Protein 8IBJ (pdb70)

Radius of gyration: 16.32 Å; Cα contacts (8 Å, |Δi|>4): 662; chains: 1; bounding box: 41×32×45 Å

Structure (mmCIF, N/CA/C/O backbone):
data_8IBJ
#
_entry.id   8IBJ
#
_cell.length_a   43.789
_cell.length_b   62.405
_cell.length_c   157.247
_cell.angle_alpha   90.00
_cell.angle_beta   90.00
_cell.angle_gamma   90.00
#
_symmetry.space_group_name_H-M   'I 2 2 2'
#
loop_
_entity.id
_entity.type
_entity.pdbx_description
1 polymer 'PET hydrolase'
2 water water
#
loop_
_atom_site.group_PDB
_atom_site.id
_atom_site.type_symbol
_atom_site.label_atom_id
_atom_site.label_alt_id
_atom_site.label_comp_id
_atom_site.label_asym_id
_atom_site.label_entity_id
_atom_site.label_seq_id
_atom_site.pdbx_PDB_ins_code
_atom_site.Cartn_x
_atom_site.Cartn_y
_atom_site.Cartn_z
_atom_site.occupancy
_atom_site.B_iso_or_equiv
_atom_site.auth_seq_id
_atom_site.auth_comp_id
_atom_site.auth_asym_id
_atom_site.auth_atom_id
_atom_site.pdbx_PDB_model_num
ATOM 1 N N . PHE A 1 2 ? -31.644 -3.409 -29.350 1.00 42.27 24 PHE A N 1
ATOM 2 C CA . PHE A 1 2 ? -30.627 -4.033 -30.250 1.00 42.86 24 PHE A CA 1
ATOM 3 C C . PHE A 1 2 ? -29.222 -3.748 -29.709 1.00 39.16 24 PHE A C 1
ATOM 4 O O . PHE A 1 2 ? -28.665 -2.653 -29.982 1.00 39.04 24 PHE A O 1
ATOM 12 N N . ASN A 1 3 ? -28.670 -4.71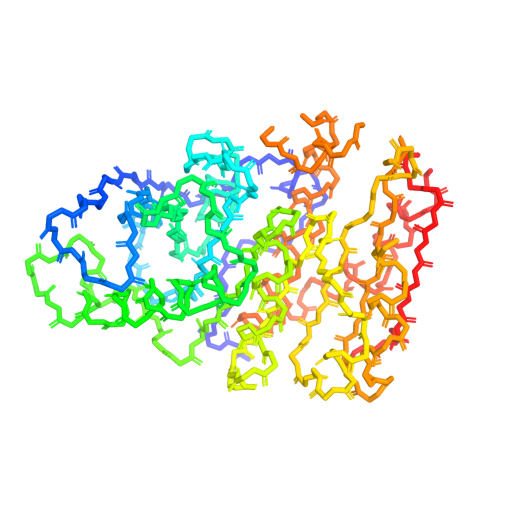8 -28.971 1.00 32.34 25 ASN A N 1
ATOM 13 C CA . ASN A 1 3 ? -27.226 -4.811 -28.638 1.00 25.82 25 ASN A CA 1
ATOM 14 C C . ASN A 1 3 ? -26.478 -5.221 -29.903 1.00 22.71 25 ASN A C 1
ATOM 15 O O . ASN A 1 3 ? -26.547 -6.386 -30.313 1.00 21.09 25 ASN A O 1
ATOM 20 N N . PRO A 1 4 ? -25.699 -4.312 -30.537 1.00 22.44 26 PRO A N 1
ATOM 21 C CA . PRO A 1 4 ? -24.970 -4.660 -31.760 1.00 22.71 26 PRO A CA 1
ATOM 22 C C . PRO A 1 4 ? -23.878 -5.725 -31.557 1.00 20.17 26 PRO A C 1
ATOM 23 O O . PRO A 1 4 ? -23.426 -6.280 -32.530 1.00 18.44 26 PRO A O 1
ATOM 27 N N . TYR A 1 5 ? -23.525 -6.049 -30.317 1.00 18.47 27 TYR A N 1
ATOM 28 C CA . TYR A 1 5 ? -22.382 -6.949 -30.019 1.00 18.83 27 TYR A CA 1
ATOM 29 C C . TYR A 1 5 ? -22.888 -8.333 -29.641 1.00 17.44 27 TYR A C 1
ATOM 30 O O . TYR A 1 5 ? -22.074 -9.241 -29.436 1.00 18.33 27 TYR A O 1
ATOM 39 N N . GLN A 1 6 ? -24.204 -8.481 -29.569 1.00 17.63 28 GLN A N 1
ATOM 40 C CA . GLN A 1 6 ? -24.824 -9.733 -29.099 1.00 17.29 28 GLN A CA 1
ATOM 41 C C . GLN A 1 6 ? -24.607 -10.833 -30.142 1.00 17.08 28 GLN A C 1
ATOM 42 O O . GLN A 1 6 ? -24.777 -10.567 -31.362 1.00 17.07 28 GLN A O 1
ATOM 48 N N . LYS A 1 7 ? -24.217 -12.014 -29.669 1.00 16.91 29 LYS A N 1
ATOM 49 C CA . LYS A 1 7 ? -23.930 -13.184 -30.534 1.00 17.13 29 LYS A CA 1
ATOM 50 C C . LYS A 1 7 ? -24.376 -14.480 -29.878 1.00 15.56 29 LYS A C 1
ATOM 51 O O . LYS A 1 7 ? -24.299 -14.617 -28.664 1.00 15.66 29 LYS A O 1
ATOM 57 N N . GLY A 1 8 ? -24.874 -15.392 -30.697 1.00 15.04 30 GLY A N 1
ATOM 58 C CA . GLY A 1 8 ? -25.198 -16.736 -30.232 1.00 15.09 30 GLY A CA 1
ATOM 59 C C . GLY A 1 8 ? -26.634 -16.771 -29.759 1.00 15.75 30 GLY A C 1
ATOM 60 O O . GLY A 1 8 ? -27.268 -15.726 -29.570 1.00 16.13 30 GLY A O 1
ATOM 61 N N . PRO A 1 9 ? -27.136 -17.991 -29.500 1.00 16.40 31 PRO A N 1
ATOM 62 C CA . PRO A 1 9 ? -28.533 -18.189 -29.162 1.00 16.12 31 PRO A CA 1
ATOM 63 C C . PRO A 1 9 ? -28.739 -17.744 -27.710 1.00 17.31 31 PRO A C 1
ATOM 64 O O . PRO A 1 9 ? -27.770 -17.659 -26.964 1.00 15.83 31 PRO A O 1
ATOM 68 N N . ASP A 1 10 ? -29.984 -17.453 -27.341 1.00 16.04 32 ASP A N 1
ATOM 69 C CA . ASP A 1 10 ? -30.341 -17.155 -25.936 1.00 17.25 32 ASP A CA 1
ATOM 70 C C . ASP A 1 10 ? -29.801 -18.264 -25.038 1.00 17.79 32 ASP A C 1
ATOM 71 O O . ASP A 1 10 ? -29.984 -19.445 -25.325 1.00 18.19 32 ASP A O 1
ATOM 76 N N . PRO A 1 11 ? -29.141 -17.917 -23.912 1.00 19.25 33 PRO A N 1
ATOM 77 C CA . PRO A 1 11 ? -28.365 -18.892 -23.144 1.00 20.21 33 PRO A CA 1
ATOM 78 C C . PRO A 1 11 ? -29.158 -19.896 -22.304 1.00 20.71 33 PRO A C 1
ATOM 79 O O . PRO A 1 11 ? -30.193 -19.532 -21.741 1.00 20.64 33 PRO A O 1
ATOM 83 N N . THR A 1 12 ? -28.590 -21.092 -22.165 1.00 20.10 34 THR A N 1
ATOM 84 C CA . THR A 1 12 ? -29.050 -22.152 -21.239 1.00 21.13 34 THR A CA 1
ATOM 85 C C . THR A 1 12 ? -27.864 -22.693 -20.440 1.00 21.80 34 THR A C 1
ATOM 86 O O . THR A 1 12 ? -26.730 -22.675 -20.958 1.00 25.26 34 THR A O 1
ATOM 90 N N . ALA A 1 13 ? -28.107 -23.223 -19.243 1.00 21.72 35 ALA A N 1
ATOM 91 C CA . ALA A 1 13 ? -27.036 -23.780 -18.396 1.00 21.70 35 ALA A CA 1
ATOM 92 C C . ALA A 1 13 ? -26.253 -24.832 -19.204 1.00 25.25 35 ALA A C 1
ATOM 93 O O . ALA A 1 13 ? -25.014 -24.700 -19.354 1.00 24.00 35 ALA A O 1
ATOM 95 N N . SER A 1 14 ? -26.958 -25.799 -19.791 1.00 26.61 36 SER A N 1
ATOM 96 C CA . SER A 1 14 ? -26.348 -26.946 -20.518 1.00 28.13 36 SER A CA 1
ATOM 97 C C . SER A 1 14 ? -25.453 -26.447 -21.655 1.00 23.77 36 SER A C 1
ATOM 98 O O . SER A 1 14 ? -24.370 -26.989 -21.794 1.00 26.36 36 SER A O 1
ATOM 101 N N . ALA A 1 15 ? -25.869 -25.439 -22.420 1.00 23.41 37 ALA A N 1
ATOM 102 C CA . ALA A 1 15 ? -25.113 -24.941 -23.593 1.00 22.03 37 ALA A CA 1
ATOM 103 C C . ALA A 1 15 ? -23.811 -24.286 -23.137 1.00 22.16 37 ALA A C 1
ATOM 104 O O . ALA A 1 15 ? -22.876 -24.177 -23.962 1.00 20.16 37 ALA A O 1
ATOM 106 N N . LEU A 1 16 ? -23.779 -23.838 -21.879 1.00 22.55 38 LEU A N 1
ATOM 107 C CA . LEU A 1 16 ? -22.639 -23.108 -21.283 1.00 23.51 38 LEU A CA 1
ATOM 108 C C . LEU A 1 16 ? -21.681 -24.088 -20.615 1.00 24.05 38 LEU A C 1
ATOM 109 O O . LEU A 1 16 ? -20.558 -23.663 -20.314 1.00 23.20 38 LEU A O 1
ATOM 114 N N . GLU A 1 17 ? -22.111 -25.344 -20.440 1.00 24.87 39 GLU A N 1
ATOM 115 C CA . GLU A 1 17 ? -21.338 -26.429 -19.783 1.00 28.28 39 GLU A CA 1
ATOM 116 C C . GLU A 1 17 ? -20.602 -27.280 -20.828 1.00 28.79 39 GLU A C 1
ATOM 117 O O . GLU A 1 17 ? -20.076 -28.322 -20.447 1.00 29.54 39 GLU A O 1
ATOM 123 N N . ARG A 1 18 ? -20.583 -26.860 -22.095 1.00 28.72 40 ARG A N 1
ATOM 124 C CA . ARG A 1 18 ? -19.911 -27.593 -23.197 1.00 27.62 40 ARG A CA 1
ATOM 125 C C . ARG A 1 18 ? -19.319 -26.576 -24.172 1.00 28.49 40 ARG A C 1
ATOM 126 O O . ARG A 1 18 ? -19.592 -25.352 -24.003 1.00 27.48 40 ARG A O 1
ATOM 134 N N . ASN A 1 19 ? -18.559 -27.051 -25.164 1.00 24.91 41 ASN A N 1
ATOM 135 C CA . ASN A 1 19 ? -18.125 -26.207 -26.303 1.00 25.56 41 ASN A CA 1
ATOM 136 C C . ASN A 1 19 ? -19.369 -25.593 -26.963 1.00 24.73 41 ASN A C 1
ATOM 137 O O . ASN A 1 19 ? -20.413 -26.279 -27.051 1.00 22.54 41 ASN A O 1
ATOM 142 N N . GLY A 1 20 ? -19.264 -24.331 -27.395 1.00 22.42 4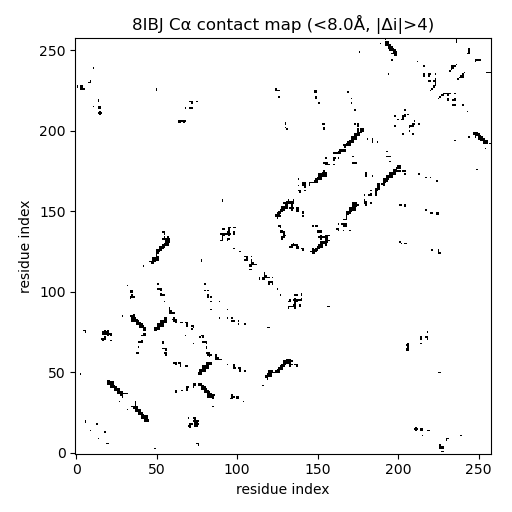2 GLY A N 1
ATOM 143 C CA . GLY A 1 20 ? -20.416 -23.512 -27.818 1.00 21.12 42 GLY A CA 1
ATOM 144 C C . GLY A 1 20 ? -20.738 -23.715 -29.287 1.00 21.12 42 GLY A C 1
ATOM 145 O O . GLY A 1 20 ? -20.100 -24.538 -29.940 1.00 21.10 42 GLY A O 1
ATOM 146 N N . PRO A 1 21 ? -21.742 -22.995 -29.843 1.00 21.10 43 PRO A N 1
ATOM 147 C CA . PRO A 1 21 ? -22.187 -23.251 -31.213 1.00 20.32 43 PRO A CA 1
ATOM 148 C C . PRO A 1 21 ? -21.348 -22.651 -32.348 1.00 19.58 43 PRO A C 1
ATOM 149 O O . PRO A 1 21 ? -21.674 -22.921 -33.483 1.00 17.59 43 PRO A O 1
ATOM 153 N N . PHE A 1 22 ? -20.306 -21.866 -32.047 1.00 18.86 44 PHE A N 1
ATOM 154 C CA . PHE A 1 22 ? -19.384 -21.312 -33.070 1.00 18.41 44 PHE A CA 1
ATOM 155 C C . PHE A 1 22 ? -18.300 -22.341 -33.386 1.00 17.90 44 PHE A C 1
ATOM 156 O O . PHE A 1 22 ? -17.501 -22.761 -32.505 1.00 19.06 44 PHE A O 1
ATOM 164 N N . ALA A 1 23 ? -18.268 -22.772 -34.630 1.00 17.01 45 ALA A N 1
ATOM 165 C CA . ALA A 1 23 ? -17.129 -23.561 -35.139 1.00 17.39 45 ALA A CA 1
ATOM 166 C C . ALA A 1 23 ? -15.917 -22.636 -35.061 1.00 16.88 45 ALA A C 1
ATOM 167 O O . ALA A 1 23 ? -16.061 -21.421 -35.346 1.00 15.39 45 ALA A O 1
ATOM 169 N N . ILE A 1 24 ? -14.808 -23.177 -34.583 1.00 17.67 46 ILE A N 1
ATOM 170 C CA . ILE A 1 24 ? -13.557 -22.412 -34.360 1.00 18.17 46 ILE A CA 1
ATOM 171 C C . ILE A 1 24 ? -12.444 -23.125 -35.115 1.00 20.52 46 ILE A C 1
ATOM 172 O O . ILE A 1 24 ? -12.522 -24.364 -35.329 1.00 17.04 46 ILE A O 1
ATOM 177 N N . ARG A 1 25 ? -11.430 -22.361 -35.462 1.00 20.43 47 ARG A N 1
ATOM 178 C CA . ARG A 1 25 ? -10.132 -22.908 -35.871 1.00 22.30 47 ARG A CA 1
ATOM 179 C C . ARG A 1 25 ? -9.149 -22.423 -34.819 1.00 22.70 47 ARG A C 1
ATOM 180 O O . ARG A 1 25 ? -9.466 -21.413 -34.152 1.00 19.31 47 ARG A O 1
ATOM 188 N N . SER A 1 26 ? -8.041 -23.137 -34.647 1.00 22.45 48 SER A N 1
ATOM 189 C CA . SER A 1 26 ? -6.881 -22.631 -33.877 1.00 23.90 48 SER A CA 1
ATOM 190 C C . SER A 1 26 ? -5.634 -22.610 -34.770 1.00 24.86 48 SER A C 1
ATOM 191 O O . SER A 1 26 ? -5.508 -23.472 -35.689 1.00 20.42 48 SER A O 1
ATOM 194 N N . THR A 1 27 ? -4.792 -21.598 -34.573 1.00 23.88 49 THR A N 1
ATOM 195 C CA . THR A 1 27 ? -3.427 -21.546 -35.146 1.00 24.07 49 THR A CA 1
ATOM 196 C C . THR A 1 27 ? -2.426 -21.235 -34.049 1.00 24.03 49 THR A C 1
ATOM 197 O O . THR A 1 27 ? -2.811 -20.620 -33.030 1.00 23.03 49 THR A O 1
ATOM 201 N N . SER A 1 28 ? -1.171 -21.581 -34.336 1.00 22.46 50 SER A N 1
ATOM 202 C CA A SER A 1 28 ? -0.001 -21.277 -33.483 0.50 22.49 50 SER A CA 1
ATOM 203 C CA B SER A 1 28 ? -0.029 -21.257 -33.453 0.50 22.52 50 SER A CA 1
ATOM 204 C C . SER A 1 28 ? 0.453 -19.852 -33.801 1.00 21.79 50 SER A C 1
ATOM 205 O O . SER A 1 28 ? 0.496 -19.507 -34.971 1.00 21.81 50 SER A O 1
ATOM 210 N N . VAL A 1 29 ? 0.720 -19.045 -32.792 1.00 19.92 51 VAL A N 1
ATOM 211 C CA . VAL A 1 29 ? 1.430 -17.764 -33.022 1.00 18.40 51 VAL A CA 1
ATOM 212 C C . VAL A 1 29 ? 2.858 -18.052 -32.585 1.00 18.43 51 VAL A C 1
ATOM 213 O O . VAL A 1 29 ? 3.036 -18.387 -31.402 1.00 16.32 51 VAL A O 1
ATOM 217 N N . SER A 1 30 ? 3.821 -17.936 -33.499 1.00 19.45 52 SER A N 1
ATOM 218 C CA . SER A 1 30 ? 5.231 -18.309 -33.227 1.00 20.27 52 SER A CA 1
ATOM 219 C C . SER A 1 30 ? 5.894 -17.219 -32.384 1.00 17.59 52 SER A C 1
ATOM 220 O O . SER A 1 30 ? 5.628 -16.022 -32.609 1.00 14.41 52 SER A O 1
ATOM 223 N N . ARG A 1 31 ? 6.798 -17.637 -31.507 1.00 19.15 53 ARG A N 1
ATOM 224 C CA . ARG A 1 31 ? 7.725 -16.735 -30.774 1.00 19.63 53 ARG A CA 1
ATOM 225 C C . ARG A 1 31 ? 8.385 -15.781 -31.748 1.00 20.41 53 ARG A C 1
ATOM 226 O O . ARG A 1 31 ? 8.430 -14.596 -31.435 1.00 20.38 53 ARG A O 1
ATOM 234 N N . THR A 1 32 ? 8.851 -16.260 -32.915 1.00 21.55 54 THR A N 1
ATOM 235 C CA . THR A 1 32 ? 9.618 -15.399 -33.851 1.00 20.54 54 THR A CA 1
ATOM 236 C C . THR A 1 32 ? 8.729 -14.293 -34.435 1.00 20.03 54 THR A C 1
ATOM 237 O O . THR A 1 32 ? 9.273 -13.265 -34.863 1.00 21.40 54 THR A O 1
ATOM 241 N N . SER A 1 33 ? 7.408 -14.429 -34.440 1.00 19.57 55 SER A N 1
ATOM 242 C CA . SER A 1 33 ? 6.549 -13.388 -35.048 1.00 19.74 55 SER A CA 1
ATOM 243 C C . SER A 1 33 ? 6.277 -12.233 -34.072 1.00 20.31 55 SER A C 1
ATOM 244 O O . SER A 1 33 ? 5.917 -11.162 -34.583 1.00 18.38 55 SER A O 1
ATOM 247 N N . VAL A 1 34 ? 6.479 -12.383 -32.748 1.00 19.05 56 VAL A N 1
ATOM 248 C CA . VAL A 1 34 ? 6.018 -11.355 -31.760 1.00 19.51 56 VAL A CA 1
ATOM 249 C C . VAL A 1 34 ? 7.137 -11.028 -30.756 1.00 19.82 56 VAL A C 1
ATOM 250 O O . VAL A 1 34 ? 7.872 -11.966 -30.357 1.00 20.04 56 VAL A O 1
ATOM 254 N N . SER A 1 35 ? 7.281 -9.742 -30.384 1.00 20.62 57 SER A N 1
ATOM 255 C CA . SER A 1 35 ? 8.336 -9.261 -29.448 1.00 20.73 57 SER A CA 1
ATOM 256 C C . SER A 1 35 ? 7.785 -9.087 -28.012 1.00 19.74 57 SER A C 1
ATOM 257 O O . SER A 1 35 ? 8.592 -9.155 -27.087 1.00 18.97 57 SER A O 1
ATOM 260 N N . GLY A 1 36 ? 6.469 -8.915 -27.820 1.00 18.65 58 GLY A N 1
ATOM 261 C CA . GLY A 1 36 ? 5.876 -8.500 -26.525 1.00 16.76 58 GLY A CA 1
ATOM 262 C C . GLY A 1 36 ? 5.374 -9.680 -25.720 1.00 16.26 58 GLY A C 1
ATOM 263 O O . GLY A 1 36 ? 4.896 -9.457 -24.586 1.00 15.15 58 GLY A O 1
ATOM 264 N N . PHE A 1 37 ? 5.475 -10.894 -26.273 1.00 15.65 59 PHE A N 1
ATOM 265 C CA . PHE A 1 37 ? 5.066 -12.156 -25.606 1.00 15.30 59 PHE A CA 1
ATOM 266 C C . PHE A 1 37 ? 5.719 -13.351 -26.307 1.00 15.96 59 PHE A C 1
ATOM 267 O O . PHE A 1 37 ? 6.467 -13.141 -27.281 1.00 15.94 59 PHE A O 1
ATOM 275 N N . GLY A 1 38 ? 5.492 -14.552 -25.771 1.00 16.13 60 GLY A N 1
ATOM 276 C CA . GLY A 1 38 ? 6.107 -15.818 -26.214 1.00 16.69 60 GLY A CA 1
ATOM 277 C C . GLY A 1 38 ? 5.247 -16.570 -27.230 1.00 16.54 60 GLY A C 1
ATOM 278 O O . GLY A 1 38 ? 5.363 -17.802 -27.287 1.00 15.45 60 GLY A O 1
ATOM 279 N N . GLY A 1 39 ? 4.469 -15.851 -28.045 1.00 16.15 61 GLY A N 1
ATOM 280 C CA . GLY A 1 39 ? 3.511 -16.436 -28.999 1.00 16.59 61 GLY A CA 1
ATOM 281 C C . GLY A 1 39 ? 2.375 -17.138 -28.280 1.00 17.11 61 GLY A C 1
ATOM 282 O O . GLY A 1 39 ? 2.046 -16.755 -27.127 1.00 17.86 61 GLY A O 1
ATOM 283 N N . GLY A 1 40 ? 1.799 -18.171 -28.893 1.00 17.32 62 GLY A N 1
ATOM 284 C CA . GLY A 1 40 ? 0.770 -18.975 -28.222 1.00 16.70 62 GLY A CA 1
ATOM 285 C C . GLY A 1 40 ? -0.199 -19.591 -29.198 1.00 17.10 62 GLY A C 1
ATOM 286 O O . GLY A 1 40 ? 0.194 -19.793 -30.346 1.00 16.09 62 GLY A O 1
ATOM 287 N N . ARG A 1 41 ? -1.415 -19.883 -28.733 1.00 17.80 63 ARG A N 1
ATOM 288 C CA . ARG A 1 41 ? -2.481 -20.530 -29.532 1.00 19.41 63 ARG A CA 1
ATOM 289 C C . ARG A 1 41 ? -3.621 -19.523 -29.683 1.00 17.98 63 ARG A C 1
ATOM 290 O O . ARG A 1 41 ? -4.144 -19.019 -28.652 1.00 16.38 63 ARG A O 1
ATOM 298 N N . LEU A 1 42 ? -3.975 -19.245 -30.933 1.00 16.09 64 LEU A N 1
ATOM 299 C CA . LEU A 1 42 ? -5.092 -18.362 -31.333 1.00 17.29 64 LEU A CA 1
ATOM 300 C C . LEU A 1 42 ? -6.281 -19.254 -31.725 1.00 17.04 64 LEU A C 1
ATOM 301 O O . LEU A 1 42 ? -6.088 -20.144 -32.542 1.00 17.31 64 LEU A O 1
ATOM 306 N N . TYR A 1 43 ? -7.414 -19.067 -31.063 1.00 16.20 65 TYR A N 1
ATOM 307 C CA . TYR A 1 43 ? -8.699 -19.735 -31.330 1.00 16.32 65 TYR A CA 1
ATOM 308 C C . TYR A 1 43 ? -9.650 -18.655 -31.831 1.00 16.93 65 TYR A C 1
ATOM 309 O O . TYR A 1 43 ? -9.604 -17.534 -31.281 1.00 15.62 65 TYR A O 1
ATOM 318 N N . TYR A 1 44 ? -10.420 -18.923 -32.889 1.00 15.81 66 TYR A N 1
ATOM 319 C CA . TYR A 1 44 ? -11.333 -17.901 -33.446 1.00 16.28 66 TYR A CA 1
ATOM 320 C C . TYR A 1 44 ? -12.542 -18.539 -34.105 1.00 15.91 66 TYR A C 1
ATOM 321 O O . TYR A 1 44 ? -12.466 -19.638 -34.638 1.00 15.19 66 TYR A O 1
ATOM 330 N N . PRO A 1 45 ? -13.702 -17.867 -34.079 1.00 17.18 67 PRO A N 1
ATOM 331 C CA . PRO A 1 45 ? -14.914 -18.449 -34.658 1.00 16.59 67 PRO A CA 1
ATOM 332 C C . PRO A 1 45 ? -14.715 -18.300 -36.172 1.00 17.28 67 PRO A C 1
ATOM 333 O O . PRO A 1 45 ? -14.229 -17.276 -36.604 1.00 15.61 67 PRO A O 1
ATOM 337 N N . THR A 1 46 ? -14.997 -19.345 -36.945 1.00 16.55 68 THR A N 1
ATOM 338 C CA . THR A 1 46 ? -14.864 -19.287 -38.424 1.00 17.13 68 THR A CA 1
ATOM 339 C C . THR A 1 46 ? -15.992 -18.431 -38.998 1.00 16.96 68 THR A C 1
ATOM 340 O O . THR A 1 46 ? -15.789 -17.901 -40.089 1.00 18.77 68 THR A O 1
ATOM 344 N N . ALA A 1 47 ? -17.122 -18.296 -38.284 1.00 17.00 69 ALA A N 1
ATOM 345 C CA . ALA A 1 47 ? -18.347 -17.605 -38.767 1.00 18.56 69 ALA A CA 1
ATO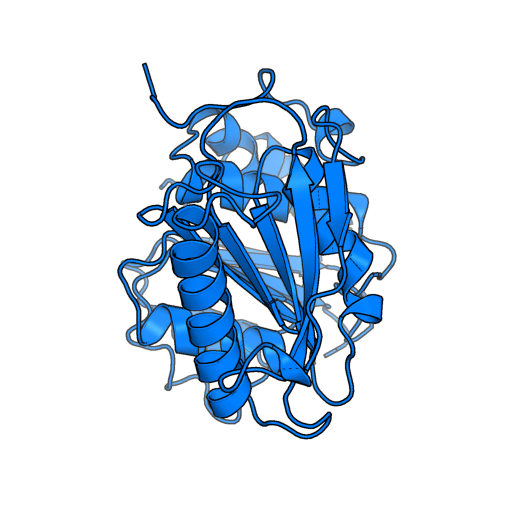M 346 C C . ALA A 1 47 ? -18.009 -16.132 -38.978 1.00 18.57 69 ALA A C 1
ATOM 347 O O . ALA A 1 47 ? -17.254 -15.589 -38.131 1.00 17.58 69 ALA A O 1
ATOM 349 N N . SER A 1 48 ? -18.531 -15.513 -40.049 1.00 17.18 70 SER A N 1
ATOM 350 C CA . SER A 1 48 ? -18.364 -14.056 -40.289 1.00 17.79 70 SER A CA 1
ATOM 351 C C . SER A 1 48 ? -18.875 -13.275 -39.076 1.00 18.10 70 SER A C 1
ATOM 352 O O . SER A 1 48 ? -19.747 -13.790 -38.360 1.00 17.59 70 SER A O 1
ATOM 355 N N . GLY A 1 49 ? -18.319 -12.081 -38.875 1.00 18.80 71 GLY A N 1
ATOM 356 C CA . GLY A 1 49 ? -18.652 -11.166 -37.767 1.00 18.57 71 GLY A CA 1
ATOM 357 C C . GLY A 1 49 ? -17.402 -10.519 -37.197 1.00 18.15 71 GLY A C 1
ATOM 358 O O . GLY A 1 49 ? -16.273 -10.883 -37.620 1.00 17.30 71 GLY A O 1
ATOM 359 N N . THR A 1 50 ? -17.590 -9.556 -36.297 1.00 18.54 72 THR A N 1
ATOM 360 C CA . THR A 1 50 ? -16.505 -8.956 -35.484 1.00 19.37 72 THR A CA 1
ATOM 361 C C . THR A 1 50 ? -16.789 -9.373 -34.048 1.00 18.49 72 THR A C 1
ATOM 362 O O . THR A 1 50 ? -17.975 -9.289 -33.650 1.00 18.10 72 THR A O 1
ATOM 366 N N . TYR A 1 51 ? -15.779 -9.923 -33.366 1.00 16.65 73 TYR A N 1
ATOM 367 C CA . TYR A 1 51 ? -15.908 -10.513 -32.010 1.00 16.24 73 TYR A CA 1
ATOM 368 C C . TYR A 1 51 ? -15.024 -9.745 -31.024 1.00 15.09 73 TYR A C 1
ATOM 369 O O . TYR A 1 51 ? -14.108 -9.025 -31.444 1.00 13.02 73 TYR A O 1
ATOM 378 N N . GLY A 1 52 ? -15.339 -9.877 -29.735 1.00 16.18 74 GLY A N 1
ATOM 379 C CA . GLY A 1 52 ? -14.458 -9.450 -28.635 1.00 14.60 74 GLY A CA 1
ATOM 380 C C . GLY A 1 52 ? -13.171 -10.264 -28.621 1.00 14.09 74 GLY A C 1
ATOM 381 O O . GLY A 1 52 ? -13.220 -11.489 -28.935 1.00 13.24 74 GLY A O 1
ATOM 382 N N . ALA A 1 53 ? -12.078 -9.645 -28.181 1.00 13.84 75 ALA A N 1
ATOM 383 C CA . ALA A 1 53 ? -10.737 -10.264 -28.062 1.00 14.03 75 ALA A CA 1
ATOM 384 C C . ALA A 1 53 ? -10.429 -10.511 -26.593 1.00 14.43 75 ALA A C 1
ATOM 385 O O . ALA A 1 53 ? -10.684 -9.618 -25.752 1.00 15.07 75 ALA A O 1
ATOM 387 N N . ILE A 1 54 ? -9.951 -11.715 -26.293 1.00 13.84 76 ILE A N 1
ATOM 388 C CA . ILE A 1 54 ? -9.592 -12.202 -24.941 1.00 14.29 76 ILE A CA 1
ATOM 389 C C . ILE A 1 54 ? -8.167 -12.733 -25.044 1.00 14.45 76 ILE A C 1
ATOM 390 O O . ILE A 1 54 ? -7.902 -13.485 -25.967 1.00 13.90 76 ILE A O 1
ATOM 395 N N . ALA A 1 55 ? -7.273 -12.284 -24.172 1.00 13.71 77 ALA A N 1
ATOM 396 C CA . ALA A 1 55 ? -5.927 -12.864 -23.985 1.00 12.76 77 ALA A CA 1
ATOM 397 C C . ALA A 1 55 ? -5.926 -13.544 -22.620 1.00 12.81 77 ALA A C 1
ATOM 398 O O . ALA A 1 55 ? -6.477 -12.955 -21.617 1.00 11.69 77 ALA A O 1
ATOM 400 N N . VAL A 1 56 ? -5.388 -14.759 -22.609 1.00 12.64 78 VAL A N 1
ATOM 401 C CA . VAL A 1 56 ? -5.381 -15.691 -21.455 1.00 12.72 78 VAL A CA 1
ATOM 402 C C . VAL A 1 56 ? -3.918 -16.044 -21.152 1.00 12.95 78 VAL A C 1
ATOM 403 O O . VAL A 1 56 ? -3.236 -16.476 -22.064 1.00 12.92 78 VAL A O 1
ATOM 407 N N . SER A 1 57 ? -3.471 -15.875 -19.910 1.00 12.90 79 SER A N 1
ATOM 408 C CA . SER A 1 57 ? -2.100 -16.206 -19.468 1.00 13.06 79 SER A CA 1
ATOM 409 C C . SER A 1 57 ? -2.124 -17.472 -18.621 1.00 13.93 79 SER A C 1
ATOM 410 O O . SER A 1 57 ? -2.829 -17.588 -17.609 1.00 14.21 79 SER A O 1
ATOM 413 N N . PRO A 1 58 ? -1.238 -18.421 -18.962 1.00 15.62 80 PRO A N 1
ATOM 414 C CA . PRO A 1 58 ? -0.862 -19.475 -18.028 1.00 16.08 80 PRO A CA 1
ATOM 415 C C . PRO A 1 58 ? -0.186 -18.877 -16.786 1.00 16.60 80 PRO A C 1
ATOM 416 O O . PRO A 1 58 ? 0.261 -17.709 -16.797 1.00 16.71 80 PRO A O 1
ATOM 420 N N . GLY A 1 59 ? -0.075 -19.703 -15.754 1.00 16.34 81 GLY A N 1
ATOM 421 C CA . GLY A 1 59 ? 0.699 -19.370 -14.555 1.00 17.91 81 GLY A CA 1
ATOM 422 C C . GLY A 1 59 ? 2.147 -19.795 -14.706 1.00 18.49 81 GLY A C 1
ATOM 423 O O . GLY A 1 59 ? 2.592 -20.189 -15.824 1.00 19.70 81 GLY A O 1
ATOM 424 N N . PHE A 1 60 ? 2.829 -19.781 -13.578 1.00 20.00 82 PHE A N 1
ATOM 425 C CA . PHE A 1 60 ? 4.279 -20.005 -13.432 1.00 22.01 82 PHE A CA 1
ATOM 426 C C . PHE A 1 60 ? 4.628 -21.408 -13.932 1.00 21.98 82 PHE A C 1
ATOM 427 O O . PHE A 1 60 ? 4.114 -22.381 -13.388 1.00 21.99 82 PHE A O 1
ATOM 435 N N . THR A 1 61 ? 5.463 -21.455 -14.974 1.00 23.91 83 THR A N 1
ATOM 436 C CA . THR A 1 61 ? 5.950 -22.647 -15.721 1.00 23.74 83 THR A CA 1
ATOM 437 C C . THR A 1 61 ? 4.788 -23.263 -16.505 1.00 23.38 83 THR A C 1
ATOM 438 O O . THR A 1 61 ? 4.919 -24.416 -16.899 1.00 25.80 83 THR A O 1
ATOM 442 N N . GLY A 1 62 ? 3.716 -22.497 -16.728 1.00 21.48 84 GLY A N 1
ATOM 443 C CA . GLY A 1 62 ? 2.554 -22.898 -17.541 1.00 22.20 84 GLY A CA 1
ATOM 444 C C . GLY A 1 62 ? 2.804 -22.596 -19.005 1.00 21.50 84 GLY A C 1
ATOM 445 O O . GLY A 1 62 ? 3.541 -21.663 -19.304 1.00 19.31 84 GLY A O 1
ATOM 446 N N . THR A 1 63 ? 2.258 -23.409 -19.901 1.00 23.59 85 THR A N 1
ATOM 447 C CA . THR A 1 63 ? 2.324 -23.199 -21.363 1.00 22.29 85 THR A CA 1
ATOM 448 C C . THR A 1 63 ? 0.896 -23.073 -21.860 1.00 22.76 85 THR A C 1
ATOM 449 O O . THR A 1 63 ? 0.005 -23.528 -21.137 1.00 22.38 85 THR A O 1
ATOM 453 N N . SER A 1 64 ? 0.710 -22.512 -23.052 1.00 23.95 86 SER A N 1
ATOM 454 C CA . SER A 1 64 ? -0.623 -22.253 -23.654 1.00 25.54 86 SER A CA 1
ATOM 455 C C . SER A 1 64 ? -1.422 -23.560 -23.629 1.00 26.47 86 SER A C 1
ATOM 456 O O . SER A 1 64 ? -2.628 -23.509 -23.405 1.00 24.11 86 SER A O 1
ATOM 459 N N . SER A 1 65 ? -0.733 -24.698 -23.761 1.00 28.37 87 SER A N 1
ATOM 460 C CA . SER A 1 65 ? -1.351 -26.043 -23.815 1.00 29.90 87 SER A CA 1
ATOM 461 C C . SER A 1 65 ? -2.080 -26.361 -22.506 1.00 30.28 87 SER A C 1
ATOM 462 O O . SER A 1 65 ? -3.033 -27.131 -22.587 1.00 32.88 87 SER A O 1
ATOM 465 N N . THR A 1 66 ? -1.690 -25.778 -21.360 1.00 31.76 88 THR A N 1
ATOM 466 C CA . THR A 1 66 ? -2.374 -25.986 -20.046 1.00 30.33 88 THR A CA 1
ATOM 467 C C . THR A 1 66 ? -3.697 -25.205 -19.987 1.00 30.51 88 THR A C 1
ATOM 468 O O . THR A 1 66 ? -4.476 -25.480 -19.052 1.00 28.79 88 THR A O 1
ATOM 472 N N . MET A 1 67 ? -3.917 -24.246 -20.899 1.00 27.66 89 MET A N 1
ATOM 473 C CA . MET A 1 67 ? -5.116 -23.360 -20.918 1.00 27.64 89 MET A CA 1
ATOM 474 C C . MET A 1 67 ? -5.972 -23.600 -22.182 1.00 25.04 89 MET A C 1
ATOM 475 O O . MET A 1 67 ? -6.875 -22.784 -22.437 1.00 25.41 89 MET A O 1
ATOM 480 N N . THR A 1 68 ? -5.737 -24.665 -22.959 1.00 24.06 90 THR A N 1
ATOM 481 C CA . THR A 1 68 ? -6.466 -24.897 -24.248 1.00 24.78 90 THR A CA 1
ATOM 482 C C . THR A 1 68 ? -7.986 -24.994 -23.986 1.00 21.55 90 THR A C 1
ATOM 483 O O . THR A 1 68 ? -8.751 -24.496 -24.823 1.00 20.21 90 THR A O 1
ATOM 487 N N . PHE A 1 69 ? -8.402 -25.567 -22.850 1.00 20.56 91 PHE A N 1
ATOM 488 C CA . PHE A 1 69 ? -9.818 -25.603 -22.409 1.00 22.06 91 PHE A CA 1
ATOM 489 C C . PHE A 1 69 ? -10.450 -24.216 -22.587 1.00 20.17 91 PHE A C 1
ATOM 490 O O . PHE A 1 69 ? -11.538 -24.150 -23.172 1.00 21.39 91 PHE A O 1
ATOM 498 N N . TRP A 1 70 ? -9.761 -23.155 -22.141 1.00 19.29 92 TRP A N 1
ATOM 499 C CA . TRP A 1 70 ? -10.287 -21.759 -22.124 1.00 18.86 92 TRP A CA 1
ATOM 500 C C . TRP A 1 70 ? -10.338 -21.182 -23.539 1.00 17.21 92 TRP A C 1
ATOM 501 O O . TRP A 1 70 ? -11.371 -20.544 -23.888 1.00 15.19 92 TRP A O 1
ATOM 512 N N . GLY A 1 71 ? -9.305 -21.469 -24.338 1.00 16.33 93 GLY A N 1
ATOM 513 C CA . GLY A 1 71 ? -9.250 -21.148 -25.773 1.00 16.37 93 GLY A CA 1
ATOM 514 C C . GLY A 1 71 ? -10.493 -21.653 -26.465 1.00 17.00 93 GLY A C 1
ATOM 515 O O . GLY A 1 71 ? -11.194 -20.869 -27.103 1.00 15.64 93 GLY A O 1
ATOM 516 N N . GLU A 1 72 ? -10.799 -22.937 -26.290 1.00 19.09 94 GLU A N 1
ATOM 517 C CA . GLU A 1 72 ? -11.875 -23.603 -27.057 1.00 20.62 94 GLU A CA 1
ATOM 518 C C . GLU A 1 72 ? -13.225 -23.161 -26.492 1.00 18.96 94 GLU A C 1
ATOM 519 O O . GLU A 1 72 ? -14.106 -22.809 -27.272 1.00 18.85 94 GLU A O 1
ATOM 525 N N . ARG A 1 73 ? -13.341 -23.125 -25.168 1.00 18.88 95 ARG A N 1
ATOM 526 C CA . ARG A 1 73 ? -14.621 -22.881 -24.459 1.00 19.32 95 ARG A CA 1
ATOM 527 C C . ARG A 1 73 ? -15.068 -21.448 -24.764 1.00 18.74 95 ARG A C 1
ATOM 528 O O . ARG A 1 73 ? -16.228 -21.265 -25.157 1.00 19.34 95 ARG A O 1
ATOM 536 N N . LEU A 1 74 ? -14.168 -20.467 -24.646 1.00 17.95 96 LEU A N 1
ATOM 537 C CA . LEU A 1 74 ? -14.507 -19.046 -24.909 1.00 15.40 96 LEU A CA 1
ATOM 538 C C . LEU A 1 74 ? -14.688 -18.838 -26.408 1.00 13.72 96 LEU A C 1
ATOM 539 O O . LEU A 1 74 ? -15.716 -18.291 -26.762 1.00 12.53 96 LEU A O 1
ATOM 544 N N . ALA A 1 75 ? -13.742 -19.256 -27.257 1.00 13.68 97 ALA A N 1
ATOM 545 C CA . ALA A 1 75 ? -13.837 -18.958 -28.709 1.00 13.22 97 ALA A CA 1
ATOM 546 C C . ALA A 1 75 ? -15.119 -19.584 -29.287 1.00 13.20 97 ALA A C 1
ATOM 547 O O . ALA A 1 75 ? -15.757 -18.934 -30.128 1.00 13.20 97 ALA A O 1
ATOM 549 N N . SER A 1 76 ? -15.483 -20.788 -28.853 1.00 13.68 98 SER A N 1
ATOM 550 C CA . SER A 1 76 ? -16.635 -21.556 -29.394 1.00 14.48 98 SER A CA 1
ATOM 551 C C . SER A 1 76 ? -17.964 -20.903 -28.962 1.00 15.11 98 SER A C 1
ATOM 552 O O . SER A 1 76 ? -18.979 -21.289 -29.535 1.00 14.44 98 SER A O 1
ATOM 555 N N . HIS A 1 77 ? -17.940 -19.900 -28.055 1.00 15.58 99 HIS A N 1
ATOM 556 C CA . HIS A 1 77 ? -19.123 -19.072 -27.651 1.00 15.13 99 HIS A CA 1
ATOM 557 C C . HIS A 1 77 ? -18.958 -17.654 -28.209 1.00 15.15 99 HIS A C 1
ATOM 558 O O . HIS A 1 77 ? -19.577 -16.707 -27.686 1.00 15.58 99 HIS A O 1
ATOM 565 N N . GLY A 1 78 ? -18.139 -17.494 -29.249 1.00 13.63 100 GLY A N 1
ATOM 566 C CA . GLY A 1 78 ? -18.108 -16.247 -30.032 1.00 13.60 100 GLY A CA 1
ATOM 567 C C . GLY A 1 78 ? -17.118 -15.237 -29.486 1.00 12.59 100 GLY A C 1
ATOM 568 O O . GLY A 1 78 ? -17.474 -14.099 -29.354 1.00 12.78 100 GLY A O 1
ATOM 569 N N . PHE A 1 79 ? -15.857 -15.623 -29.282 1.00 13.26 101 PHE A N 1
ATOM 570 C CA . PHE A 1 79 ? -14.739 -14.694 -28.975 1.00 12.85 101 PHE A CA 1
ATOM 571 C C . PHE A 1 79 ? -13.507 -15.100 -29.777 1.00 13.15 101 PHE A C 1
ATOM 572 O O . PHE A 1 79 ? -13.344 -16.300 -30.053 1.00 13.95 101 PHE A O 1
ATOM 580 N N . VAL A 1 80 ? -12.668 -14.128 -30.130 1.00 13.37 102 VAL A N 1
ATOM 581 C CA . VAL A 1 80 ? -11.270 -14.373 -30.598 1.00 13.51 102 VAL A CA 1
ATOM 582 C C . VAL A 1 80 ? -10.397 -14.471 -29.350 1.00 14.34 102 VAL A C 1
ATOM 583 O O . VAL A 1 80 ? -10.389 -13.501 -28.550 1.00 15.83 102 VAL A O 1
ATOM 587 N N . VAL A 1 81 ? -9.747 -15.616 -29.137 1.00 14.10 103 VAL A N 1
ATOM 588 C CA . VAL A 1 81 ? -9.066 -15.922 -27.855 1.00 14.79 103 VAL A CA 1
ATOM 589 C C . VAL A 1 81 ? -7.624 -16.301 -28.170 1.00 15.73 103 VAL A C 1
ATOM 590 O O . VAL A 1 81 ? -7.406 -17.283 -28.907 1.00 16.90 103 VAL A O 1
ATOM 594 N N . LEU A 1 82 ? -6.674 -15.559 -27.611 1.00 14.82 104 LEU A N 1
ATOM 595 C CA . LEU A 1 82 ? -5.242 -15.903 -27.754 1.00 13.92 104 LEU A CA 1
ATOM 596 C C . LEU A 1 82 ? -4.759 -16.386 -26.393 1.00 15.46 104 LEU A C 1
ATOM 597 O O . LEU A 1 82 ? -4.756 -15.593 -25.402 1.00 14.67 104 LEU A O 1
ATOM 602 N N . VAL A 1 83 ? -4.428 -17.666 -26.322 1.00 15.09 105 VAL A N 1
ATOM 603 C CA . VAL A 1 83 ? -3.817 -18.275 -25.117 1.00 16.39 105 VAL A CA 1
ATOM 604 C C . VAL A 1 83 ? -2.315 -18.064 -25.298 1.00 17.03 105 VAL A C 1
ATOM 605 O O . VAL A 1 83 ? -1.763 -18.625 -26.273 1.00 15.71 105 VAL A O 1
ATOM 609 N N . ILE A 1 84 ? -1.715 -17.181 -24.488 1.00 16.52 106 ILE A N 1
ATOM 610 C CA . ILE A 1 84 ? -0.278 -16.824 -24.677 1.00 16.16 106 ILE A CA 1
ATOM 611 C C . ILE A 1 84 ? 0.597 -17.907 -24.049 1.00 15.23 106 ILE A C 1
ATOM 612 O O . ILE A 1 84 ? 0.132 -18.681 -23.146 1.00 14.41 106 ILE A O 1
ATOM 617 N N . ASP A 1 85 ? 1.795 -18.013 -24.605 1.00 14.89 107 ASP A N 1
ATOM 618 C CA . ASP A 1 85 ? 2.988 -18.572 -23.938 1.00 15.68 107 ASP A CA 1
ATOM 619 C C . ASP A 1 85 ? 3.804 -17.365 -23.506 1.00 14.89 107 ASP A C 1
ATOM 620 O O . ASP A 1 85 ? 3.703 -16.370 -24.186 1.00 14.81 107 ASP A O 1
ATOM 625 N N . THR A 1 86 ? 4.485 -17.468 -22.371 1.00 16.78 108 THR A N 1
ATOM 626 C CA . THR A 1 86 ? 5.290 -16.364 -21.797 1.00 16.67 108 THR A CA 1
ATOM 627 C C . THR A 1 86 ? 6.678 -16.370 -22.444 1.00 16.41 108 THR A C 1
ATOM 628 O O . THR A 1 86 ? 7.112 -17.391 -22.947 1.00 14.40 108 THR A O 1
ATOM 632 N N . ILE A 1 87 ? 7.324 -15.211 -22.460 1.00 18.76 109 ILE A N 1
ATOM 633 C CA . ILE A 1 87 ? 8.682 -15.059 -23.037 1.00 18.20 109 ILE A CA 1
ATOM 634 C C . ILE A 1 87 ? 9.605 -16.072 -22.348 1.00 17.26 109 ILE A C 1
ATOM 635 O O . ILE A 1 87 ? 10.278 -16.774 -23.074 1.00 17.98 109 ILE A O 1
ATOM 640 N N . THR A 1 88 ? 9.556 -16.197 -21.015 1.00 17.88 110 THR A N 1
ATOM 641 C CA . THR A 1 88 ? 10.112 -17.361 -20.257 1.00 17.93 110 THR A CA 1
ATOM 642 C C . THR A 1 88 ? 9.030 -17.983 -19.365 1.00 17.56 110 THR A C 1
ATOM 643 O O . THR A 1 88 ? 8.045 -17.301 -19.001 1.00 16.83 110 THR A O 1
ATOM 647 N N . LEU A 1 89 ? 9.238 -19.233 -18.975 1.00 18.81 111 LEU A N 1
ATOM 648 C CA . LEU A 1 89 ? 8.307 -19.983 -18.079 1.00 19.77 111 LEU A CA 1
ATOM 649 C C . LEU A 1 89 ? 8.228 -19.302 -16.703 1.00 18.40 111 LEU A C 1
ATOM 650 O O . LEU A 1 89 ? 7.307 -19.629 -15.974 1.00 17.29 111 LEU A O 1
ATOM 655 N N . TYR A 1 90 ? 9.211 -18.453 -16.372 1.00 18.01 112 TYR A N 1
ATOM 656 C CA . TYR A 1 90 ? 9.521 -17.936 -15.017 1.00 20.81 112 TYR A CA 1
ATOM 657 C C . TYR A 1 90 ? 9.053 -16.489 -14.862 1.00 18.28 112 TYR A C 1
ATOM 658 O O . TYR A 1 90 ? 9.314 -15.873 -13.814 1.00 20.49 112 TYR A O 1
ATOM 667 N N . ASP A 1 91 ? 8.376 -15.962 -15.875 1.00 18.51 113 ASP A N 1
ATOM 668 C CA . ASP A 1 91 ? 7.952 -14.540 -15.931 1.00 18.62 113 ASP A CA 1
ATOM 669 C C . ASP A 1 91 ? 7.035 -14.261 -14.742 1.00 19.37 113 ASP A C 1
ATOM 670 O O . ASP A 1 91 ? 6.226 -15.144 -14.391 1.00 18.79 113 ASP A O 1
ATOM 675 N N . GLN A 1 92 ? 7.190 -13.089 -14.125 1.00 19.81 114 GLN A N 1
ATOM 676 C CA . GLN A 1 92 ? 6.415 -12.695 -12.917 1.00 20.25 114 GLN A CA 1
ATOM 677 C C . GLN A 1 92 ? 5.072 -12.139 -13.361 1.00 18.33 114 GLN A C 1
ATOM 678 O O . GLN A 1 92 ? 4.886 -11.847 -14.533 1.00 16.26 114 GLN A O 1
ATOM 684 N N . PRO A 1 93 ? 4.100 -11.968 -12.440 1.00 18.33 115 PRO A N 1
ATOM 685 C CA . PRO A 1 93 ? 2.836 -11.319 -12.780 1.00 17.50 115 PRO A CA 1
ATOM 686 C C . PRO A 1 93 ? 2.969 -10.032 -13.601 1.00 16.32 115 PRO A C 1
ATOM 687 O O . PRO A 1 93 ? 2.203 -9.847 -14.513 1.00 16.30 115 PRO A O 1
ATOM 691 N N . ASP A 1 94 ? 3.851 -9.117 -13.219 1.00 16.05 116 ASP A N 1
ATOM 692 C CA . ASP A 1 94 ? 3.901 -7.800 -13.904 1.00 18.05 116 ASP A CA 1
ATOM 693 C C . ASP A 1 94 ? 4.234 -8.067 -15.380 1.00 18.19 116 ASP A C 1
ATOM 694 O O . ASP A 1 94 ? 3.685 -7.367 -16.256 1.00 18.34 116 ASP A O 1
ATOM 699 N N . SER A 1 95 ? 5.118 -9.029 -15.632 1.00 17.09 117 SER A N 1
ATOM 700 C CA . SER A 1 95 ? 5.592 -9.347 -17.004 1.00 15.43 117 SER A CA 1
ATOM 701 C C . SER A 1 95 ? 4.455 -10.030 -17.762 1.00 14.63 117 SER A C 1
ATOM 702 O O . SER A 1 95 ? 4.252 -9.701 -18.940 1.00 14.25 117 SER A O 1
ATOM 705 N N . ARG A 1 96 ? 3.722 -10.921 -17.093 1.00 13.96 118 ARG A N 1
ATOM 706 C CA . ARG A 1 96 ? 2.514 -11.573 -17.666 1.00 14.03 118 ARG A CA 1
ATOM 707 C C . ARG A 1 96 ? 1.474 -10.525 -18.069 1.00 14.16 118 ARG A C 1
ATOM 708 O O . ARG A 1 96 ? 0.873 -10.685 -19.130 1.00 13.29 118 ARG A O 1
ATOM 716 N N . ALA A 1 97 ? 1.308 -9.465 -17.273 1.00 14.81 119 ALA A N 1
ATOM 717 C CA . ALA A 1 97 ? 0.389 -8.336 -17.530 1.00 13.71 119 ALA A CA 1
ATOM 718 C C . ALA A 1 97 ? 0.752 -7.640 -18.847 1.00 14.26 119 ALA A C 1
ATOM 719 O O . ALA A 1 97 ? -0.148 -7.424 -19.692 1.00 12.67 119 ALA A O 1
ATOM 721 N N . ARG A 1 98 ? 2.027 -7.272 -18.980 1.00 15.29 120 ARG A N 1
ATOM 722 C CA . ARG A 1 98 ? 2.586 -6.615 -20.198 1.00 15.90 120 ARG A CA 1
ATOM 723 C C . ARG A 1 98 ? 2.414 -7.541 -21.404 1.00 13.64 120 ARG A C 1
ATOM 724 O O . ARG A 1 98 ? 2.108 -7.049 -22.481 1.00 14.41 120 ARG A O 1
ATOM 732 N N . GLN A 1 99 ? 2.627 -8.844 -21.224 1.00 14.04 121 GLN A N 1
ATOM 733 C CA . GLN A 1 99 ? 2.523 -9.836 -22.331 1.00 13.09 121 GLN A CA 1
ATOM 734 C C . GLN A 1 99 ? 1.051 -10.021 -22.739 1.00 13.32 121 GLN A C 1
ATOM 735 O O . GLN A 1 99 ? 0.796 -10.162 -23.948 1.00 12.66 121 GLN A O 1
ATOM 741 N N . LEU A 1 100 ? 0.108 -9.977 -21.796 1.00 13.80 122 LEU A N 1
ATOM 742 C CA . LEU A 1 100 ? -1.351 -10.001 -22.105 1.00 14.88 122 LEU A CA 1
ATOM 743 C C . LEU A 1 100 ? -1.739 -8.752 -22.894 1.00 14.84 122 LEU A C 1
ATOM 744 O O . LEU A 1 100 ? -2.462 -8.891 -23.908 1.00 14.02 122 LEU A O 1
ATOM 749 N N . LYS A 1 101 ? -1.232 -7.585 -22.490 1.00 16.14 123 LYS A N 1
ATOM 750 C CA . LYS A 1 101 ? -1.511 -6.322 -23.208 1.00 16.24 123 LYS A CA 1
ATOM 751 C C . LYS A 1 101 ? -0.916 -6.424 -24.623 1.00 15.61 123 LYS A C 1
ATOM 752 O O . LYS A 1 101 ? -1.613 -6.003 -25.577 1.00 13.07 123 LYS A O 1
ATOM 758 N N . ALA A 1 102 ? 0.303 -6.976 -24.756 1.00 15.16 124 ALA A N 1
ATOM 759 C CA . ALA A 1 102 ? 0.970 -7.160 -26.074 1.00 14.69 124 ALA A CA 1
ATOM 760 C C . ALA A 1 102 ? 0.107 -8.087 -26.941 1.00 13.53 124 ALA A C 1
ATOM 761 O O . ALA A 1 102 ? -0.094 -7.778 -28.113 1.00 14.69 124 ALA A O 1
ATOM 763 N N . ALA A 1 103 ? -0.368 -9.189 -26.378 1.00 14.42 125 ALA A N 1
ATOM 764 C CA . ALA A 1 103 ? -1.167 -10.199 -27.109 1.00 14.90 125 ALA A CA 1
ATOM 765 C C . ALA A 1 103 ? -2.441 -9.535 -27.617 1.00 14.71 125 ALA A C 1
ATOM 766 O O . ALA A 1 103 ? -2.775 -9.747 -28.766 1.00 14.54 125 ALA A O 1
ATOM 768 N N . LEU A 1 104 ? -3.108 -8.717 -26.803 1.00 14.69 126 LEU A N 1
ATOM 769 C CA . LEU A 1 104 ? -4.303 -7.968 -27.267 1.00 14.93 126 LEU A CA 1
ATOM 770 C C . LEU A 1 104 ? -3.934 -6.973 -28.375 1.00 15.66 126 LEU A C 1
ATOM 771 O O . LEU A 1 104 ? -4.708 -6.882 -29.322 1.00 15.51 126 LEU A O 1
ATOM 776 N N . ASP A 1 105 ? -2.819 -6.246 -28.263 1.00 16.03 127 ASP A N 1
ATOM 777 C CA . ASP A 1 105 ? -2.399 -5.290 -29.317 1.00 18.07 127 ASP A CA 1
ATOM 778 C C . ASP A 1 105 ? -2.087 -6.050 -30.603 1.00 17.54 127 ASP A C 1
ATOM 779 O O . ASP A 1 105 ? -2.318 -5.496 -31.683 1.00 17.84 127 ASP A O 1
ATOM 784 N N . TYR A 1 106 ? -1.516 -7.240 -30.467 1.00 17.47 128 TYR A N 1
ATOM 785 C CA . TYR A 1 106 ? -1.202 -8.154 -31.594 1.00 17.63 128 TYR A CA 1
ATOM 786 C C . TYR A 1 106 ? -2.516 -8.523 -32.298 1.00 16.36 128 TYR A C 1
ATOM 787 O O . TYR A 1 106 ? -2.583 -8.446 -33.550 1.00 15.40 128 TYR A O 1
ATOM 796 N N . LEU A 1 107 ? -3.555 -8.831 -31.527 1.00 16.78 129 LEU A N 1
ATOM 797 C CA . LEU A 1 107 ? -4.881 -9.216 -32.082 1.00 16.69 129 LEU A CA 1
ATOM 798 C C . LEU A 1 107 ? -5.463 -8.029 -32.862 1.00 16.72 129 LEU A C 1
ATOM 799 O O . LEU A 1 107 ? -5.969 -8.250 -33.963 1.00 14.84 129 LEU A O 1
ATOM 804 N N . ALA A 1 108 ? -5.355 -6.809 -32.312 1.00 17.20 130 ALA A N 1
ATOM 805 C CA . ALA A 1 108 ? -5.755 -5.549 -32.977 1.00 16.95 130 ALA A CA 1
ATOM 806 C C . ALA A 1 108 ? -4.959 -5.334 -34.274 1.00 17.40 130 ALA A C 1
ATOM 807 O O . ALA A 1 108 ? -5.570 -4.880 -35.262 1.00 18.16 130 ALA A O 1
ATOM 809 N N . THR A 1 109 ? -3.638 -5.538 -34.259 1.00 17.04 131 THR A N 1
ATOM 810 C CA . THR A 1 109 ? -2.784 -5.367 -35.467 1.00 17.74 131 THR A CA 1
ATOM 811 C C . THR A 1 109 ? -3.184 -6.407 -36.526 1.00 16.65 131 THR A C 1
ATOM 812 O O . THR A 1 109 ? -3.300 -6.031 -37.714 1.00 15.34 131 THR A O 1
ATOM 816 N N . GLN A 1 110 ? -3.357 -7.671 -36.119 1.00 16.70 132 GLN A N 1
ATOM 817 C CA . GLN A 1 110 ? -3.677 -8.784 -37.052 1.00 17.66 132 GLN A CA 1
ATOM 818 C C . GLN A 1 110 ? -5.055 -8.525 -37.676 1.00 16.76 132 GLN A C 1
ATOM 819 O O . GLN A 1 110 ? -5.228 -8.768 -38.898 1.00 17.21 132 GLN A O 1
ATOM 825 N N . ASN A 1 111 ? -5.988 -8.005 -36.881 1.00 15.41 133 ASN A N 1
ATOM 826 C CA . ASN A 1 111 ? -7.335 -7.627 -37.358 1.00 15.98 133 ASN A CA 1
ATOM 827 C C . ASN A 1 111 ? -7.238 -6.828 -38.657 1.00 16.46 133 ASN A C 1
ATOM 828 O O . ASN A 1 111 ? -8.181 -6.942 -39.474 1.00 17.66 133 ASN A O 1
ATOM 833 N N . GLY A 1 112 ? -6.176 -6.014 -38.821 1.00 17.03 134 GLY A N 1
ATOM 834 C CA . GLY A 1 112 ? -6.051 -5.030 -39.913 1.00 18.83 134 GLY A CA 1
ATOM 835 C C . GLY A 1 112 ? -5.216 -5.551 -41.081 1.00 18.96 134 GLY A C 1
ATOM 836 O O . GLY A 1 112 ? -4.911 -4.755 -41.994 1.00 19.55 134 GLY A O 1
ATOM 837 N N . ARG A 1 113 ? -4.819 -6.819 -41.047 1.00 18.62 135 ARG A N 1
ATOM 838 C CA . ARG A 1 113 ? -3.899 -7.407 -42.063 1.00 20.07 135 ARG A CA 1
ATOM 839 C C . ARG A 1 113 ? -4.666 -8.478 -42.841 1.00 17.52 135 ARG A C 1
ATOM 840 O O . ARG A 1 113 ? -5.128 -9.435 -42.209 1.00 17.32 135 ARG A O 1
ATOM 848 N N . SER A 1 114 ? -4.786 -8.337 -44.159 1.00 17.63 136 SER A N 1
ATOM 849 C CA . SER A 1 114 ? -5.554 -9.280 -45.023 1.00 18.09 136 SER A CA 1
ATOM 850 C C . SER A 1 114 ? -4.823 -10.633 -45.152 1.00 18.84 136 SER A C 1
ATOM 851 O O . SER A 1 114 ? -5.435 -11.647 -45.631 1.00 18.47 136 SER A O 1
ATOM 854 N N . SER A 1 115 ? -3.554 -10.665 -44.726 1.00 18.63 137 SER A N 1
ATOM 855 C CA . SER A 1 115 ? -2.712 -11.875 -44.560 1.00 17.61 137 SER A CA 1
ATOM 856 C C . SER A 1 115 ? -3.237 -12.769 -43.432 1.00 17.08 137 SER A C 1
ATOM 857 O O . SER A 1 115 ? -2.831 -13.956 -43.409 1.00 16.41 137 SER A O 1
ATOM 860 N N . SER A 1 116 ? -3.994 -12.200 -42.471 1.00 15.87 138 SER A N 1
ATOM 861 C CA . SER A 1 116 ? -4.346 -12.849 -41.183 1.00 14.49 138 SER A CA 1
ATOM 862 C C . SER A 1 116 ? -5.665 -13.594 -41.321 1.00 14.37 138 SER A C 1
ATOM 863 O O . SER A 1 116 ? -6.647 -13.047 -41.810 1.00 15.22 138 SER A O 1
ATOM 866 N N . PRO A 1 117 ? -5.736 -14.828 -40.786 1.00 15.16 139 PRO A N 1
ATOM 867 C CA . PRO A 1 117 ? -7.002 -15.556 -40.677 1.00 15.11 139 PRO A CA 1
ATOM 868 C C . PRO A 1 117 ? -8.058 -14.797 -39.862 1.00 15.80 139 PRO A C 1
ATOM 869 O O . PRO A 1 117 ? -9.222 -15.002 -40.089 1.00 16.76 139 PRO A O 1
ATOM 873 N N . ILE A 1 118 ? -7.641 -13.905 -38.955 1.00 16.75 140 ILE A N 1
ATOM 874 C CA . ILE A 1 118 ? -8.614 -13.095 -38.156 1.00 15.31 140 ILE A CA 1
ATOM 875 C C . ILE A 1 118 ? -8.758 -11.691 -38.734 1.00 15.53 140 ILE A C 1
ATOM 876 O O . ILE A 1 118 ? -9.258 -10.837 -37.993 1.00 14.52 140 ILE A O 1
ATOM 881 N N . TYR A 1 119 ? -8.444 -11.470 -40.021 1.00 15.48 141 TYR A N 1
ATOM 882 C CA . TYR A 1 119 ? -8.681 -10.180 -40.716 1.00 16.70 141 TYR A CA 1
ATOM 883 C C . TYR A 1 119 ? -10.140 -9.750 -40.533 1.00 17.97 141 TYR A C 1
ATOM 884 O O . TYR A 1 119 ? -11.063 -10.519 -40.904 1.00 17.41 141 TYR A O 1
ATOM 893 N N . ARG A 1 120 ? -10.320 -8.549 -39.979 1.00 19.05 142 ARG A N 1
ATOM 894 C CA . ARG A 1 120 ? -11.637 -7.890 -39.758 1.00 20.10 142 ARG A CA 1
ATOM 895 C C . ARG A 1 120 ? -12.541 -8.756 -38.858 1.00 17.63 142 ARG A C 1
ATOM 896 O O . ARG A 1 120 ? -13.732 -8.578 -38.908 1.00 16.69 142 ARG A O 1
ATOM 904 N N . LYS A 1 121 ? -11.986 -9.651 -38.050 1.00 16.06 143 LYS A N 1
ATOM 905 C CA . LYS A 1 121 ? -12.769 -10.581 -37.189 1.00 16.24 143 LYS A CA 1
ATOM 906 C C . LYS A 1 121 ? -12.807 -10.041 -35.754 1.00 15.46 143 LYS A C 1
ATOM 907 O O . LYS A 1 121 ? -13.551 -10.574 -34.948 1.00 15.12 143 LYS A O 1
ATOM 913 N N . VAL A 1 122 ? -12.015 -9.022 -35.445 1.00 16.15 144 VAL A N 1
ATOM 914 C CA . VAL A 1 122 ? -11.894 -8.522 -34.046 1.00 16.32 144 VAL A CA 1
ATOM 915 C C . VAL A 1 122 ? -12.491 -7.120 -33.966 1.00 16.25 144 VAL A C 1
ATOM 916 O O . VAL A 1 122 ? -12.070 -6.245 -34.748 1.00 14.81 144 VAL A O 1
ATOM 920 N N . ASP A 1 123 ? -13.330 -6.898 -32.956 1.00 16.23 145 ASP A N 1
ATOM 921 C CA . ASP A 1 123 ? -13.685 -5.535 -32.504 1.00 16.46 145 ASP A CA 1
ATOM 922 C C . ASP A 1 123 ? -12.583 -5.085 -31.555 1.00 17.15 145 ASP A C 1
ATOM 923 O O . ASP A 1 123 ? -12.596 -5.493 -30.380 1.00 18.67 145 ASP A O 1
ATOM 928 N N . THR A 1 124 ? -11.654 -4.278 -32.036 1.00 19.00 146 THR A N 1
ATOM 929 C CA . THR A 1 124 ? -10.452 -3.879 -31.256 1.00 19.77 146 THR A CA 1
ATOM 930 C C . THR A 1 124 ? -10.831 -2.946 -30.099 1.00 19.95 146 THR A C 1
ATOM 931 O O . THR A 1 124 ? -9.915 -2.592 -29.341 1.00 21.51 146 THR A O 1
ATOM 935 N N . SER A 1 125 ? -12.113 -2.585 -29.955 1.00 20.68 147 SER A N 1
ATOM 936 C CA . SER A 1 125 ? -12.602 -1.719 -28.853 1.00 20.76 147 SER A CA 1
ATOM 937 C C . SER A 1 125 ? -13.083 -2.573 -27.670 1.00 20.27 147 SER A C 1
ATOM 938 O O . SER A 1 125 ? -13.405 -1.983 -26.613 1.00 18.75 147 SER A O 1
ATOM 941 N N . ARG A 1 126 ? -13.105 -3.908 -27.813 1.00 17.92 148 ARG A N 1
ATOM 942 C CA . ARG A 1 126 ? -13.724 -4.829 -26.815 1.00 15.78 148 ARG A CA 1
ATOM 943 C C . ARG A 1 126 ? -12.739 -5.941 -26.494 1.00 17.15 148 ARG A C 1
ATOM 944 O O . ARG A 1 126 ? -12.725 -6.948 -27.218 1.00 17.31 148 ARG A O 1
ATOM 952 N N . ARG A 1 127 ? -11.938 -5.723 -25.452 1.00 16.67 149 ARG A N 1
ATOM 953 C CA . ARG A 1 127 ? -10.790 -6.578 -25.099 1.00 18.36 149 ARG A CA 1
ATOM 954 C C . ARG A 1 127 ? -11.015 -6.999 -23.648 1.00 17.66 149 ARG A C 1
ATOM 955 O O . ARG A 1 127 ? -11.644 -6.229 -22.863 1.00 17.96 149 ARG A O 1
ATOM 963 N N . ALA A 1 128 ? -10.610 -8.206 -23.317 1.00 16.12 150 ALA A N 1
ATOM 964 C CA . ALA A 1 128 ? -10.689 -8.724 -21.940 1.00 15.83 150 ALA A CA 1
ATOM 965 C C . ALA A 1 128 ? -9.433 -9.518 -21.649 1.00 15.27 150 ALA A C 1
ATOM 966 O O . ALA A 1 128 ? -8.778 -10.003 -22.617 1.00 15.17 150 ALA A O 1
ATOM 968 N N . VAL A 1 129 ? -9.140 -9.712 -20.370 1.00 15.03 151 VAL A N 1
ATOM 969 C CA . VAL A 1 129 ? -7.980 -10.555 -19.982 1.00 16.02 151 VAL A CA 1
ATOM 970 C C . VAL A 1 129 ? -8.441 -11.657 -19.024 1.00 15.82 151 VAL A C 1
ATOM 971 O O . VAL A 1 129 ? -9.464 -11.506 -18.333 1.00 16.90 151 VAL A O 1
ATOM 975 N N . ALA A 1 130 ? -7.682 -12.739 -18.976 1.00 14.79 152 ALA A N 1
ATOM 976 C CA . ALA A 1 130 ? -7.873 -13.837 -18.015 1.00 14.71 152 ALA A CA 1
ATOM 977 C C . ALA A 1 130 ? -6.528 -14.525 -17.819 1.00 15.41 152 ALA A C 1
ATOM 978 O O . ALA A 1 130 ? -5.647 -14.372 -18.678 1.00 15.94 152 ALA A O 1
ATOM 980 N N . GLY A 1 131 ? -6.406 -15.319 -16.765 1.00 15.84 153 GLY A N 1
ATOM 981 C CA . GLY A 1 131 ? -5.235 -16.180 -16.585 1.00 15.29 153 GLY A CA 1
ATOM 982 C C . GLY A 1 131 ? -5.271 -16.905 -15.261 1.00 15.59 153 GLY A C 1
ATOM 983 O O . GLY A 1 131 ? -6.099 -16.547 -14.375 1.00 14.84 153 GLY A O 1
ATOM 984 N N . HIS A 1 132 ? -4.381 -17.881 -15.136 1.00 16.37 154 HIS A N 1
ATOM 985 C CA . HIS A 1 132 ? -4.311 -18.822 -14.004 1.00 17.44 154 HIS A CA 1
ATOM 986 C C . HIS A 1 132 ? -3.094 -18.448 -13.160 1.00 17.14 154 HIS A C 1
ATOM 987 O O . HIS A 1 132 ? -2.016 -18.218 -13.742 1.00 17.93 154 HIS A O 1
ATOM 994 N N . ALA A 1 133 ? -3.302 -18.308 -11.847 1.00 17.68 155 ALA A N 1
ATOM 995 C CA . ALA A 1 133 ? -2.266 -18.066 -10.819 1.00 17.72 155 ALA A CA 1
ATOM 996 C C . ALA A 1 133 ? -1.528 -16.762 -11.137 1.00 17.24 155 ALA A C 1
ATOM 997 O O . ALA A 1 133 ? -2.188 -15.708 -11.144 1.00 17.30 155 ALA A O 1
ATOM 999 N N . MET A 1 134 ? -0.224 -16.813 -11.424 1.00 18.46 156 MET A N 1
ATOM 1000 C CA . MET A 1 134 ? 0.571 -15.607 -11.776 1.00 18.22 156 MET A CA 1
ATOM 1001 C C . MET A 1 134 ? -0.001 -14.986 -13.050 1.00 16.58 156 MET A C 1
ATOM 1002 O O . MET A 1 134 ? 0.039 -13.767 -13.171 1.00 16.43 156 MET A O 1
ATOM 1007 N N . GLY A 1 135 ? -0.550 -15.801 -13.951 1.00 16.57 157 GLY A N 1
ATOM 1008 C CA . GLY A 1 135 ? -1.331 -15.318 -15.105 1.00 15.60 157 GLY A CA 1
ATOM 1009 C C . GLY A 1 135 ? -2.607 -14.626 -14.658 1.00 15.12 157 GLY A C 1
ATOM 1010 O O . GLY A 1 135 ? -3.027 -13.709 -15.358 1.00 16.06 157 GLY A O 1
ATOM 1011 N N . GLY A 1 136 ? -3.215 -15.055 -13.538 1.00 15.57 158 GLY A N 1
ATOM 1012 C CA . GLY A 1 136 ? -4.354 -14.360 -12.900 1.00 14.29 158 GLY A CA 1
ATOM 1013 C C . GLY A 1 136 ? -3.954 -12.979 -12.406 1.00 14.38 158 GLY A C 1
ATOM 1014 O O . GLY A 1 136 ? -4.645 -12.001 -12.764 1.00 15.35 158 GLY A O 1
ATOM 1015 N N . GLY A 1 137 ? -2.891 -12.903 -11.584 1.00 14.19 159 GLY A N 1
ATOM 1016 C CA . GLY A 1 137 ? -2.290 -11.634 -11.158 1.00 14.98 159 GLY A CA 1
ATOM 1017 C C . GLY A 1 137 ? -1.938 -10.782 -12.359 1.00 14.37 159 GLY A C 1
ATOM 1018 O O . GLY A 1 137 ? -2.303 -9.608 -12.380 1.00 16.24 159 GLY A O 1
ATOM 1019 N N . GLY A 1 138 ? -1.279 -11.369 -13.357 1.00 15.23 160 GLY A N 1
ATOM 1020 C CA . GLY A 1 138 ? -1.012 -10.702 -14.646 1.00 14.51 160 GLY A CA 1
ATOM 1021 C C . GLY A 1 138 ? -2.276 -10.073 -15.201 1.00 15.20 160 GLY A C 1
ATOM 1022 O O . GLY A 1 138 ? -2.254 -8.855 -15.484 1.00 14.39 160 GLY A O 1
ATOM 1023 N N . SER A 1 139 ? -3.354 -10.857 -15.354 1.00 14.56 161 SER A N 1
ATOM 1024 C CA . SER A 1 139 ? -4.627 -10.368 -15.956 1.00 14.88 161 SER A CA 1
ATOM 1025 C C . SER A 1 139 ? -5.119 -9.151 -15.169 1.00 14.45 161 SER A C 1
ATOM 1026 O O . SER A 1 139 ? -5.582 -8.139 -15.788 1.00 13.91 161 SER A O 1
ATOM 1029 N N . LEU A 1 140 ? -5.009 -9.206 -13.83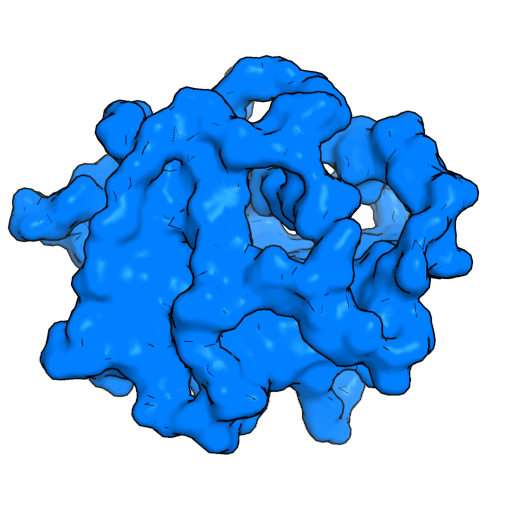9 1.00 16.28 162 LEU A N 1
ATOM 1030 C CA . LEU A 1 140 ? -5.619 -8.171 -12.964 1.00 17.04 162 LEU A CA 1
ATOM 1031 C C . LEU A 1 140 ? -4.776 -6.897 -13.043 1.00 15.71 162 LEU A C 1
ATOM 1032 O O . LEU A 1 140 ? -5.369 -5.824 -13.082 1.00 13.73 162 LEU A O 1
ATOM 1037 N N . LEU A 1 141 ? -3.447 -7.027 -13.137 1.00 16.78 163 LEU A N 1
ATOM 1038 C CA . LEU A 1 141 ? -2.519 -5.881 -13.321 1.00 16.53 163 LEU A CA 1
ATOM 1039 C C . LEU A 1 141 ? -2.747 -5.243 -14.696 1.00 16.45 163 LEU A C 1
ATOM 1040 O O . LEU A 1 141 ? -2.726 -4.005 -14.789 1.00 14.67 163 LEU A O 1
ATOM 1045 N N . ALA A 1 142 ? -2.971 -6.061 -15.725 1.00 14.70 164 ALA A N 1
ATOM 1046 C CA . ALA A 1 142 ? -3.289 -5.572 -17.085 1.00 14.94 164 ALA A CA 1
ATOM 1047 C C . ALA A 1 142 ? -4.560 -4.735 -16.992 1.00 14.69 164 ALA A C 1
ATOM 1048 O O . ALA A 1 142 ? -4.548 -3.607 -17.488 1.00 14.51 164 ALA A O 1
ATOM 1050 N N . ALA A 1 143 ? -5.603 -5.277 -16.361 1.00 14.56 165 ALA A N 1
ATOM 1051 C CA . ALA A 1 143 ? -6.934 -4.625 -16.249 1.00 16.49 165 ALA A CA 1
ATOM 1052 C C . ALA A 1 143 ? -6.816 -3.332 -15.441 1.00 16.71 165 ALA A C 1
ATOM 1053 O O . ALA A 1 143 ? -7.488 -2.336 -15.793 1.00 17.28 165 ALA A O 1
ATOM 1055 N N . ARG A 1 144 ? -5.982 -3.341 -14.406 1.00 19.41 166 ARG A N 1
ATOM 1056 C CA . ARG A 1 144 ? -5.670 -2.127 -13.596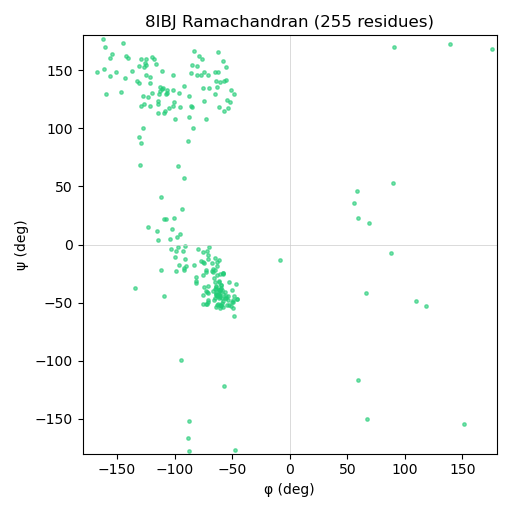 1.00 20.46 166 ARG A CA 1
ATOM 1057 C C . ARG A 1 144 ? -5.100 -1.058 -14.530 1.00 19.67 166 ARG A C 1
ATOM 1058 O O . ARG A 1 144 ? -5.601 0.073 -14.553 1.00 21.17 166 ARG A O 1
ATOM 1066 N N . ASP A 1 145 ? -4.068 -1.421 -15.277 1.00 20.58 167 ASP A N 1
ATOM 1067 C CA . ASP A 1 145 ? -3.277 -0.480 -16.099 1.00 20.73 167 ASP A CA 1
ATOM 1068 C C . ASP A 1 145 ? -4.114 -0.065 -17.310 1.00 22.90 167 ASP A C 1
ATOM 1069 O O . ASP A 1 145 ? -3.812 0.976 -17.873 1.00 24.27 167 ASP A O 1
ATOM 1074 N N . ASN A 1 146 ? -5.123 -0.857 -17.703 1.00 23.29 168 ASN A N 1
ATOM 1075 C CA . ASN A 1 146 ? -5.850 -0.661 -18.989 1.00 22.24 168 ASN A CA 1
ATOM 1076 C C . ASN A 1 146 ? -7.354 -0.666 -18.755 1.00 20.09 168 ASN A C 1
ATOM 1077 O O . ASN A 1 146 ? -8.038 -1.579 -19.219 1.00 18.57 168 ASN A O 1
ATOM 1082 N N . PRO A 1 147 ? -7.911 0.361 -18.072 1.00 17.30 169 PRO A N 1
ATOM 1083 C CA . PRO A 1 147 ? -9.320 0.371 -17.683 1.00 16.79 169 PRO A CA 1
ATOM 1084 C C . PRO A 1 147 ? -10.331 0.328 -18.841 1.00 17.80 169 PRO A C 1
ATOM 1085 O O . PRO A 1 147 ? -11.522 0.069 -18.572 1.00 16.68 169 PRO A O 1
ATOM 1089 N N . SER A 1 148 ? -9.863 0.568 -20.073 1.00 16.10 170 SER A N 1
ATOM 1090 C CA . SER A 1 148 ? -10.690 0.435 -21.296 1.00 16.04 170 SER A CA 1
ATOM 1091 C C . SER A 1 148 ? -11.098 -1.030 -21.488 1.00 15.47 170 SER A C 1
ATOM 1092 O O . SER A 1 148 ? -12.071 -1.237 -22.214 1.00 15.72 170 SER A O 1
ATOM 1095 N N . TYR A 1 149 ? -10.364 -1.992 -20.903 1.00 14.28 171 TYR A N 1
ATOM 1096 C CA . TYR A 1 149 ? -10.634 -3.438 -21.049 1.00 14.20 171 TYR A CA 1
ATOM 1097 C C . TYR A 1 149 ? -12.013 -3.689 -20.449 1.00 14.90 171 TYR A C 1
ATOM 1098 O O . TYR A 1 149 ? -12.403 -2.974 -19.495 1.00 14.24 171 TYR A O 1
ATOM 1107 N N . LYS A 1 150 ? -12.741 -4.665 -20.991 1.00 14.93 172 LYS A N 1
ATOM 1108 C CA . LYS A 1 150 ? -14.187 -4.824 -20.701 1.00 15.41 172 LYS A CA 1
ATOM 1109 C C . LYS A 1 150 ? -14.362 -5.777 -19.519 1.00 14.61 172 LYS A C 1
ATOM 1110 O O . LYS A 1 150 ? -15.422 -5.759 -18.898 1.00 14.61 172 LYS A O 1
ATOM 1116 N N . ALA A 1 151 ? -13.377 -6.622 -19.246 1.00 12.82 173 ALA A N 1
ATOM 1117 C CA . ALA A 1 151 ? -13.512 -7.726 -18.270 1.00 13.22 173 ALA A CA 1
ATOM 1118 C C . ALA A 1 151 ? -12.151 -8.323 -17.944 1.00 13.04 173 ALA A C 1
ATOM 1119 O O . ALA A 1 151 ? -11.276 -8.305 -18.820 1.00 11.78 173 ALA A O 1
ATOM 1121 N N . ALA A 1 152 ? -12.003 -8.806 -16.707 1.00 13.17 174 ALA A N 1
ATOM 1122 C CA . ALA A 1 152 ? -10.878 -9.640 -16.263 1.00 13.22 174 ALA A CA 1
ATOM 1123 C C . ALA A 1 152 ? -11.406 -10.873 -15.529 1.00 14.07 174 ALA A C 1
ATOM 1124 O O . ALA A 1 152 ? -12.350 -10.756 -14.716 1.00 14.37 174 ALA A O 1
ATOM 1126 N N . ILE A 1 153 ? -10.796 -12.021 -15.773 1.00 14.67 175 ILE A N 1
ATOM 1127 C CA . ILE A 1 153 ? -11.095 -13.245 -14.990 1.00 16.17 175 ILE A CA 1
ATOM 1128 C C . ILE A 1 153 ? -9.780 -13.830 -14.518 1.00 15.54 175 ILE A C 1
ATOM 1129 O O . ILE A 1 153 ? -9.177 -14.665 -15.192 1.00 15.36 175 ILE A O 1
ATOM 1134 N N . PRO A 1 154 ? -9.292 -13.363 -13.350 1.00 15.43 176 PRO A N 1
ATOM 1135 C CA . PRO A 1 154 ? -8.174 -14.005 -12.654 1.00 15.44 176 PRO A CA 1
ATOM 1136 C C . PRO A 1 154 ? -8.635 -15.303 -11.974 1.00 16.07 176 PRO A C 1
ATOM 1137 O O . PRO A 1 154 ? -9.573 -15.305 -11.207 1.00 15.57 176 PRO A O 1
ATOM 1141 N N . MET A 1 155 ? -7.987 -16.415 -12.300 1.00 18.86 177 MET A N 1
ATOM 1142 C CA . MET A 1 155 ? -8.397 -17.764 -11.826 1.00 21.27 177 MET A CA 1
ATOM 1143 C C . MET A 1 155 ? -7.290 -18.293 -10.924 1.00 22.23 177 MET A C 1
ATOM 1144 O O . MET A 1 155 ? -6.179 -18.511 -11.448 1.00 20.56 177 MET A O 1
ATOM 1149 N N . ALA A 1 156 ? -7.589 -18.436 -9.631 1.00 21.94 178 ALA A N 1
ATOM 1150 C CA . ALA A 1 156 ? -6.620 -18.781 -8.570 1.00 21.76 178 ALA A CA 1
ATOM 1151 C C . ALA A 1 156 ? -5.519 -17.728 -8.542 1.00 21.16 178 ALA A C 1
ATOM 1152 O O . ALA A 1 156 ? -4.347 -18.073 -8.498 1.00 21.62 178 ALA A O 1
ATOM 1154 N N . PRO A 1 157 ? -5.848 -16.418 -8.579 1.00 20.40 179 PRO A N 1
ATOM 1155 C CA . PRO A 1 157 ? -4.835 -15.390 -8.741 1.00 21.13 179 PRO A CA 1
ATOM 1156 C C . PRO A 1 157 ? -3.775 -15.484 -7.644 1.00 23.10 179 PRO A C 1
ATOM 1157 O O . PRO A 1 157 ? -4.123 -15.763 -6.494 1.00 22.87 179 PRO A O 1
ATOM 1161 N N . TRP A 1 158 ? -2.536 -15.262 -8.070 1.00 25.05 180 TRP A N 1
ATOM 1162 C CA . TRP A 1 158 ? -1.333 -15.026 -7.245 1.00 27.25 180 TRP A CA 1
ATOM 1163 C C . TRP A 1 158 ? -0.720 -13.658 -7.599 1.00 27.00 180 TRP A C 1
ATOM 1164 O O . TRP A 1 158 ? -0.644 -13.311 -8.805 1.00 20.87 180 TRP A O 1
ATOM 1175 N N . ALA A 1 159 ? -0.280 -12.920 -6.570 1.00 26.97 181 ALA A N 1
ATOM 1176 C CA . ALA A 1 159 ? 0.559 -11.707 -6.657 1.00 29.40 181 ALA A CA 1
ATOM 1177 C C . ALA A 1 159 ? 1.290 -11.555 -5.325 1.00 30.87 181 ALA A C 1
ATOM 1178 O O . ALA A 1 159 ? 0.832 -12.161 -4.337 1.00 34.47 181 ALA A O 1
ATOM 1180 N N . THR A 1 160 ? 2.374 -10.785 -5.295 1.00 33.08 182 THR A N 1
ATOM 1181 C CA . THR A 1 160 ? 3.152 -10.486 -4.058 1.00 36.41 182 THR A CA 1
ATOM 1182 C C . THR A 1 160 ? 2.416 -9.430 -3.208 1.00 37.55 182 THR A C 1
ATOM 1183 O O . THR A 1 160 ? 2.806 -9.257 -2.020 1.00 36.15 182 THR A O 1
ATOM 1187 N N . SER A 1 161 ? 1.415 -8.728 -3.768 1.00 32.45 183 SER A N 1
ATOM 1188 C CA . SER A 1 161 ? 0.642 -7.686 -3.040 1.00 32.79 183 SER A CA 1
ATOM 1189 C C . SER A 1 161 ? -0.816 -7.641 -3.502 1.00 31.10 183 SER A C 1
ATOM 1190 O O . SER A 1 161 ? -1.070 -7.583 -4.708 1.00 34.45 183 SER A O 1
ATOM 1193 N N . SER A 1 162 ? -1.747 -7.636 -2.554 1.00 29.99 184 SER A N 1
ATOM 1194 C CA . SER A 1 162 ? -3.195 -7.451 -2.818 1.00 27.73 184 SER A CA 1
ATOM 1195 C C . SER A 1 162 ? -3.511 -5.954 -2.976 1.00 24.57 184 SER A C 1
ATOM 1196 O O . SER A 1 162 ? -4.420 -5.641 -3.745 1.00 23.63 184 SER A O 1
ATOM 1199 N N . THR A 1 163 ? -2.789 -5.051 -2.304 1.00 23.34 18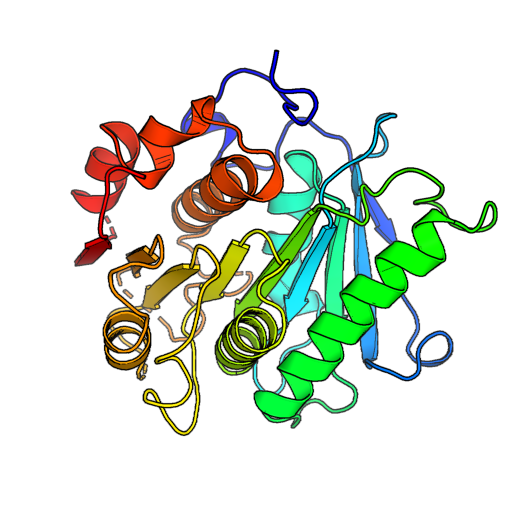5 THR A N 1
ATOM 1200 C CA . THR A 1 163 ? -3.070 -3.579 -2.324 1.00 22.78 185 THR A CA 1
ATOM 1201 C C . THR A 1 163 ? -2.785 -3.003 -3.725 1.00 22.07 185 THR A C 1
ATOM 1202 O O . THR A 1 163 ? -3.262 -1.890 -4.024 1.00 23.14 185 THR A O 1
ATOM 1206 N N . ALA A 1 164 ? -2.059 -3.742 -4.561 1.00 21.18 186 ALA A N 1
ATOM 1207 C CA . ALA A 1 164 ? -1.790 -3.406 -5.980 1.00 21.45 186 ALA A CA 1
ATOM 1208 C C . ALA A 1 164 ? -3.097 -3.249 -6.762 1.00 21.29 186 ALA A C 1
ATOM 1209 O O . ALA A 1 164 ? -3.082 -2.473 -7.712 1.00 23.97 186 ALA A O 1
ATOM 1211 N N . PHE A 1 165 ? -4.197 -3.872 -6.319 1.00 21.57 187 PHE A N 1
ATOM 1212 C CA . PHE A 1 165 ? -5.488 -3.964 -7.055 1.00 20.72 187 PHE A CA 1
ATOM 1213 C C . PHE A 1 165 ? -6.552 -3.000 -6.531 1.00 22.24 187 PHE A C 1
ATOM 1214 O O . PHE A 1 165 ? -7.704 -3.142 -6.963 1.00 23.11 187 PHE A O 1
ATOM 1222 N N . ARG A 1 166 ? -6.177 -2.012 -5.707 1.00 25.32 188 ARG A N 1
ATOM 1223 C CA . ARG A 1 166 ? -7.126 -1.068 -5.049 1.00 24.89 188 ARG A CA 1
ATOM 1224 C C . ARG A 1 166 ? -7.653 -0.036 -6.044 1.00 21.62 188 ARG A C 1
ATOM 1225 O O . ARG A 1 166 ? -8.548 0.719 -5.661 1.00 20.09 188 ARG A O 1
ATOM 1233 N N . THR A 1 167 ? -7.137 0.002 -7.274 1.00 21.54 189 THR A N 1
ATOM 1234 C CA . THR A 1 167 ? -7.621 0.912 -8.342 1.00 21.22 189 THR A CA 1
ATOM 1235 C C . THR A 1 167 ? -8.256 0.160 -9.526 1.00 21.54 189 THR A C 1
ATOM 1236 O O . THR A 1 167 ? -8.638 0.860 -10.506 1.00 18.58 189 THR A O 1
ATOM 1240 N N . VAL A 1 168 ? -8.396 -1.172 -9.467 1.00 20.07 190 VAL A N 1
ATOM 1241 C CA . VAL A 1 168 ? -9.053 -1.968 -10.555 1.00 19.24 190 VAL A CA 1
ATOM 1242 C C . VAL A 1 168 ? -10.454 -1.417 -10.852 1.00 19.93 190 VAL A C 1
ATOM 1243 O O . VAL A 1 168 ? -11.342 -1.347 -9.935 1.00 18.46 190 VAL A O 1
ATOM 1247 N N . SER A 1 169 ? -10.663 -1.077 -12.118 1.00 18.67 191 SER A N 1
ATOM 1248 C CA . SER A 1 169 ? -11.886 -0.427 -12.632 1.00 20.77 191 SER A CA 1
ATOM 1249 C C . SER A 1 169 ? -12.525 -1.251 -13.755 1.00 21.15 191 SER A C 1
ATOM 1250 O O . SER A 1 169 ? -13.306 -0.672 -14.521 1.00 25.47 191 SER A O 1
ATOM 1253 N N . VAL A 1 170 ? -12.128 -2.512 -13.897 1.00 19.05 192 VAL A N 1
ATOM 1254 C CA . VAL A 1 170 ? -12.625 -3.465 -14.925 1.00 17.36 192 VAL A CA 1
ATOM 1255 C C . VAL A 1 170 ? -13.442 -4.524 -14.201 1.00 16.64 192 VAL A C 1
ATOM 1256 O O . VAL A 1 170 ? -12.968 -5.070 -13.211 1.00 17.23 192 VAL A O 1
ATOM 1260 N N . PRO A 1 171 ? -14.643 -4.855 -14.720 1.00 16.16 193 PRO A N 1
ATOM 1261 C CA . PRO A 1 171 ? -15.492 -5.896 -14.147 1.00 16.18 193 PRO A CA 1
ATOM 1262 C C . PRO A 1 171 ? -14.682 -7.181 -14.016 1.00 16.00 193 PRO A C 1
ATOM 1263 O O . PRO A 1 171 ? -14.204 -7.669 -15.009 1.00 17.06 193 PRO A O 1
ATOM 1267 N N . THR A 1 172 ? -14.500 -7.644 -12.787 1.00 15.63 194 THR A N 1
ATOM 1268 C CA . THR A 1 172 ? -13.544 -8.711 -12.431 1.00 15.83 194 THR A CA 1
ATOM 1269 C C . THR A 1 172 ? -14.305 -9.860 -11.784 1.00 16.29 194 THR A C 1
ATOM 1270 O O . THR A 1 172 ? -14.894 -9.636 -10.727 1.00 17.10 194 THR A O 1
ATOM 1274 N N . MET A 1 173 ? -14.245 -11.031 -12.391 1.00 17.26 195 MET A N 1
ATOM 1275 C CA . MET A 1 173 ? -14.712 -12.304 -11.796 1.00 18.88 195 MET A CA 1
ATOM 1276 C C . MET A 1 173 ? -13.463 -13.083 -11.379 1.00 16.57 195 MET A C 1
ATOM 1277 O O . MET A 1 173 ? -12.645 -13.347 -12.241 1.00 15.00 195 MET A O 1
ATOM 1282 N N . ILE A 1 174 ? -13.293 -13.348 -10.082 1.00 17.47 196 ILE A N 1
ATOM 1283 C CA . ILE A 1 174 ? -12.182 -14.194 -9.555 1.00 16.90 196 ILE A CA 1
ATOM 1284 C C . ILE A 1 174 ? -12.723 -15.587 -9.230 1.00 18.27 196 ILE A C 1
ATOM 1285 O O . ILE A 1 174 ? -13.775 -15.678 -8.564 1.00 17.07 196 ILE A O 1
ATOM 1290 N N . PHE A 1 175 ? -12.007 -16.623 -9.682 1.00 18.94 197 PHE A N 1
ATOM 1291 C CA . PHE A 1 175 ? -12.199 -18.029 -9.256 1.00 20.64 197 PHE A CA 1
ATOM 1292 C C . PHE A 1 175 ? -11.192 -18.353 -8.147 1.00 21.95 197 PHE A C 1
ATOM 1293 O O . PHE A 1 175 ? -9.992 -18.021 -8.301 1.00 18.97 197 PHE A O 1
ATOM 1301 N N . GLY A 1 176 ? -11.680 -18.936 -7.047 1.00 25.28 198 GLY A N 1
ATOM 1302 C CA . GLY A 1 176 ? -10.851 -19.560 -6.000 1.00 29.62 198 GLY A CA 1
ATOM 1303 C C . GLY A 1 176 ? -11.010 -21.078 -5.964 1.00 33.23 198 GLY A C 1
ATOM 1304 O O . GLY A 1 176 ? -12.087 -21.568 -6.342 1.00 29.44 198 GLY A O 1
ATOM 1305 N N . CYS A 1 177 ? -9.957 -21.803 -5.562 1.00 38.42 199 CYS A N 1
ATOM 1306 C CA . CYS A 1 177 ? -10.007 -23.230 -5.136 1.00 44.79 199 CYS A CA 1
ATOM 1307 C C . CYS A 1 177 ? -9.803 -23.268 -3.621 1.00 45.20 199 CYS A C 1
ATOM 1308 O O . CYS A 1 177 ? -8.702 -22.887 -3.180 1.00 50.13 199 CYS A O 1
ATOM 1311 N N . GLN A 1 178 ? -10.818 -23.703 -2.871 1.00 45.75 200 GLN A N 1
ATOM 1312 C CA . GLN A 1 178 ? -10.854 -23.656 -1.384 1.00 47.59 200 GLN A CA 1
ATOM 1313 C C . GLN A 1 178 ? -9.553 -24.233 -0.796 1.00 54.80 200 GLN A C 1
ATOM 1314 O O . GLN A 1 178 ? -8.983 -23.580 0.113 1.00 57.48 200 GLN A O 1
ATOM 1320 N N . ASP A 1 179 ? -9.104 -25.403 -1.274 1.00 60.76 201 ASP A N 1
ATOM 1321 C CA . ASP A 1 179 ? -7.85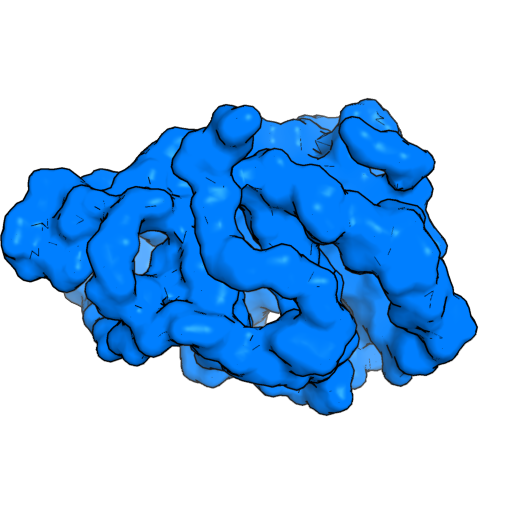0 -26.077 -0.822 1.00 67.08 201 ASP A CA 1
ATOM 1322 C C . ASP A 1 179 ? -6.706 -25.733 -1.794 1.00 68.03 201 ASP A C 1
ATOM 1323 O O . ASP A 1 179 ? -6.224 -26.642 -2.510 1.00 65.41 201 ASP A O 1
ATOM 1328 N N . ASP A 1 180 ? -6.290 -24.461 -1.818 1.00 65.77 202 ASP A N 1
ATOM 1329 C CA . ASP A 1 180 ? -5.074 -23.993 -2.535 1.00 66.84 202 ASP A CA 1
ATOM 1330 C C . ASP A 1 180 ? -3.904 -23.973 -1.547 1.00 65.19 202 ASP A C 1
ATOM 1331 O O . ASP A 1 180 ? -4.071 -23.320 -0.502 1.00 65.44 202 ASP A O 1
ATOM 1336 N N . SER A 1 188 ? -5.196 -15.833 -0.746 1.00 39.28 210 SER A N 1
ATOM 1337 C CA . SER A 1 188 ? -4.600 -14.932 -1.775 1.00 37.93 210 SER A CA 1
ATOM 1338 C C . SER A 1 188 ? -5.689 -14.313 -2.668 1.00 32.37 210 SER A C 1
ATOM 1339 O O . SER A 1 188 ? -5.688 -13.091 -2.839 1.00 35.81 210 SER A O 1
ATOM 1342 N N . ALA A 1 189 ? -6.609 -15.124 -3.190 1.00 29.48 211 ALA A N 1
ATOM 1343 C CA . ALA A 1 189 ? -7.707 -14.682 -4.080 1.00 27.89 211 ALA A CA 1
ATOM 1344 C C . ALA A 1 189 ? -8.656 -13.742 -3.328 1.00 26.65 211 ALA A C 1
ATOM 1345 O O . ALA A 1 189 ? -9.154 -12.785 -3.943 1.00 25.77 211 ALA A O 1
ATOM 1347 N N . ILE A 1 190 ? -8.895 -13.956 -2.034 1.00 27.37 212 ILE A N 1
ATOM 1348 C CA . ILE A 1 190 ? -9.894 -13.125 -1.298 1.00 25.09 212 ILE A CA 1
ATOM 1349 C C . ILE A 1 190 ? -9.302 -11.752 -1.011 1.00 24.24 212 ILE A C 1
ATOM 1350 O O . ILE A 1 190 ? -9.949 -10.749 -1.280 1.00 22.95 212 ILE A O 1
ATOM 1355 N N . PRO A 1 191 ? -8.084 -11.648 -0.429 1.00 24.78 213 PRO A N 1
ATOM 1356 C CA . PRO A 1 191 ? -7.449 -10.339 -0.259 1.00 24.46 213 PRO A CA 1
ATOM 1357 C C . PRO A 1 191 ? -7.455 -9.564 -1.591 1.00 22.52 213 PRO A C 1
ATOM 1358 O O . PRO A 1 191 ? -7.712 -8.362 -1.595 1.00 24.51 213 PRO A O 1
ATOM 1362 N N . ILE A 1 192 ? -7.218 -10.245 -2.709 1.00 21.75 214 ILE A N 1
ATOM 1363 C CA . ILE A 1 192 ? -7.259 -9.572 -4.042 1.00 21.00 214 ILE A CA 1
ATOM 1364 C C . ILE A 1 192 ? -8.671 -9.040 -4.289 1.00 20.07 214 ILE A C 1
ATOM 1365 O O . ILE A 1 192 ? -8.793 -7.863 -4.562 1.00 18.38 214 ILE A O 1
ATOM 1370 N N . TYR A 1 193 ? -9.699 -9.875 -4.126 1.00 20.70 215 TYR A N 1
ATOM 1371 C CA . TYR A 1 193 ? -11.111 -9.482 -4.362 1.00 20.44 215 TYR A CA 1
ATOM 1372 C C . TYR A 1 193 ? -11.462 -8.304 -3.444 1.00 20.46 215 TYR A C 1
ATOM 1373 O O . TYR A 1 193 ? -12.052 -7.332 -3.944 1.00 18.64 215 TYR A O 1
ATOM 1382 N N . ASN A 1 194 ? -11.089 -8.380 -2.155 1.00 19.90 216 ASN A N 1
ATOM 1383 C CA . ASN A 1 194 ? -11.388 -7.339 -1.134 1.00 20.42 216 ASN A CA 1
ATOM 1384 C C . ASN A 1 194 ? -10.727 -6.005 -1.518 1.00 20.86 216 ASN A C 1
ATOM 1385 O O . ASN A 1 194 ? -11.293 -4.952 -1.178 1.00 22.12 216 ASN A O 1
ATOM 1390 N N . ALA A 1 195 ? -9.576 -6.039 -2.181 1.00 20.52 217 ALA A N 1
ATOM 1391 C CA . ALA A 1 195 ? -8.795 -4.839 -2.555 1.00 20.09 217 ALA A CA 1
ATOM 1392 C C . ALA A 1 195 ? -9.447 -4.114 -3.738 1.00 21.41 217 ALA A C 1
ATOM 1393 O O . ALA A 1 195 ? -9.270 -2.878 -3.855 1.00 20.39 217 ALA A O 1
ATOM 1395 N N . ILE A 1 196 ? -10.199 -4.820 -4.584 1.00 19.87 218 ILE A N 1
ATOM 1396 C CA . ILE A 1 196 ? -10.879 -4.177 -5.741 1.00 20.77 218 ILE A CA 1
ATOM 1397 C C . ILE A 1 196 ? -11.921 -3.185 -5.224 1.00 22.49 218 ILE A C 1
ATOM 1398 O O . ILE A 1 196 ? -12.750 -3.518 -4.375 1.00 21.27 218 ILE A O 1
ATOM 1403 N N . PRO A 1 197 ? -11.912 -1.928 -5.720 1.00 22.50 219 PRO A N 1
ATOM 1404 C CA . PRO A 1 197 ? -12.924 -0.952 -5.334 1.00 24.80 219 PRO A CA 1
ATOM 1405 C C . PRO A 1 197 ? -14.333 -1.539 -5.432 1.00 25.69 219 PRO A C 1
ATOM 1406 O O . PRO A 1 197 ? -14.680 -2.084 -6.475 1.00 27.32 219 PRO A O 1
ATOM 1410 N N . ASN A 1 198 ? -15.122 -1.393 -4.369 1.00 24.81 220 ASN A N 1
ATOM 1411 C CA . ASN A 1 198 ? -16.531 -1.873 -4.341 1.00 26.04 220 ASN A CA 1
ATOM 1412 C C . ASN A 1 198 ? -17.387 -1.132 -5.383 1.00 21.56 220 ASN A C 1
ATOM 1413 O O . ASN A 1 198 ? -18.489 -1.597 -5.693 1.00 20.96 220 ASN A O 1
ATOM 1418 N N . SER A 1 199 ? -16.913 -0.022 -5.935 1.00 21.94 221 SER A N 1
ATOM 1419 C CA . SER A 1 199 ? -17.543 0.663 -7.090 1.00 20.43 221 SER A CA 1
ATOM 1420 C C . SER A 1 199 ? -17.269 -0.129 -8.385 1.00 20.78 221 SER A C 1
ATOM 1421 O O . SER A 1 199 ? -17.965 0.111 -9.402 1.00 19.87 221 SER A O 1
ATOM 1424 N N . THR A 1 200 ? -16.309 -1.056 -8.367 1.00 19.95 222 THR A N 1
ATOM 1425 C CA . THR A 1 200 ? -16.013 -1.922 -9.537 1.00 21.09 222 THR A CA 1
ATOM 1426 C C . THR A 1 200 ? -16.898 -3.163 -9.497 1.00 20.38 222 THR A C 1
ATOM 1427 O O . THR A 1 200 ? -16.846 -3.858 -8.469 1.00 17.93 222 THR A O 1
ATOM 1431 N N . ARG A 1 201 ? -17.603 -3.456 -10.596 1.00 21.34 223 ARG A N 1
ATOM 1432 C CA . ARG A 1 201 ? -18.427 -4.683 -10.739 1.00 22.45 223 ARG A CA 1
ATOM 1433 C C . ARG A 1 201 ? -17.508 -5.885 -10.523 1.00 20.99 223 ARG A C 1
ATOM 1434 O O . ARG A 1 201 ? -16.614 -6.101 -11.390 1.00 19.19 223 ARG A O 1
ATOM 1442 N N . LYS A 1 202 ? -17.725 -6.659 -9.458 1.00 18.22 224 LYS A N 1
ATOM 1443 C CA . LYS A 1 202 ? -16.835 -7.795 -9.134 1.00 17.48 224 LYS A CA 1
ATOM 1444 C C . LYS A 1 202 ? -17.629 -8.983 -8.603 1.00 17.18 224 LYS A C 1
ATOM 1445 O O . LYS A 1 202 ? -18.782 -8.836 -8.179 1.00 16.32 224 LYS A O 1
ATOM 1451 N N . ASN A 1 203 ? -16.972 -10.129 -8.643 1.00 16.63 225 ASN A N 1
ATOM 1452 C CA . ASN A 1 203 ? -17.604 -11.433 -8.376 1.00 16.96 225 ASN A CA 1
ATOM 1453 C C . ASN A 1 203 ? -16.493 -12.403 -8.005 1.00 16.77 225 ASN A C 1
ATOM 1454 O O . ASN A 1 203 ? -15.436 -12.406 -8.677 1.00 14.62 225 ASN A O 1
ATOM 1459 N N . TYR A 1 204 ? -16.670 -13.098 -6.886 1.00 17.43 226 TYR A N 1
ATOM 1460 C CA . TYR A 1 204 ? -15.739 -14.159 -6.448 1.00 17.86 226 TYR A CA 1
ATOM 1461 C C . TYR A 1 204 ? -16.525 -15.473 -6.356 1.00 17.45 226 TYR A C 1
ATOM 1462 O O . TYR A 1 204 ? -17.584 -15.506 -5.725 1.00 16.59 226 TYR A O 1
ATOM 1471 N N . VAL A 1 205 ? -16.004 -16.531 -6.958 1.00 17.82 227 VAL A N 1
ATOM 1472 C CA . VAL A 1 205 ? -16.591 -17.894 -6.867 1.00 18.76 227 VAL A CA 1
ATOM 1473 C C . VAL A 1 205 ? -15.457 -18.824 -6.461 1.00 20.76 227 VAL A C 1
ATOM 1474 O O . VAL A 1 205 ? -14.425 -18.910 -7.207 1.00 20.82 227 VAL A O 1
ATOM 1478 N N . GLU A 1 206 ? -15.634 -19.457 -5.308 1.00 22.67 228 GLU A N 1
ATOM 1479 C CA . GLU A 1 206 ? -14.698 -20.448 -4.729 1.00 24.67 228 GLU A CA 1
ATOM 1480 C C . GLU A 1 206 ? -15.199 -21.875 -5.007 1.00 28.39 228 GLU A C 1
ATOM 1481 O O . GLU A 1 206 ? -16.195 -22.313 -4.393 1.00 26.92 228 GLU A O 1
ATOM 1487 N N . ILE A 1 207 ? -14.509 -22.568 -5.907 1.00 32.43 229 ILE A N 1
ATOM 1488 C CA . ILE A 1 207 ? -14.669 -24.025 -6.172 1.00 38.63 229 ILE A CA 1
ATOM 1489 C C . ILE A 1 207 ? -14.098 -24.800 -4.983 1.00 41.68 229 ILE A C 1
ATOM 1490 O O . ILE A 1 207 ? -13.083 -24.336 -4.425 1.00 45.75 229 ILE A O 1
ATOM 1495 N N . ARG A 1 208 ? -14.696 -25.951 -4.649 1.00 44.96 230 ARG A N 1
ATOM 1496 C CA . ARG A 1 208 ? -14.110 -26.973 -3.733 1.00 48.12 230 ARG A CA 1
ATOM 1497 C C . ARG A 1 208 ? -14.122 -28.345 -4.413 1.00 48.28 230 ARG A C 1
ATOM 1498 O O . ARG A 1 208 ? -15.226 -28.759 -4.808 1.00 52.89 230 ARG A O 1
ATOM 1506 N N . ASP A 1 211 ? -7.470 -28.600 -6.434 1.00 83.84 233 ASP A N 1
ATOM 1507 C CA . ASP A 1 211 ? -6.036 -28.200 -6.439 1.00 83.29 233 ASP A CA 1
ATOM 1508 C C . ASP A 1 211 ? -5.936 -26.670 -6.509 1.00 89.71 233 ASP A C 1
ATOM 1509 O O . ASP A 1 211 ? -6.988 -26.005 -6.473 1.00 88.92 233 ASP A O 1
ATOM 1514 N N . HIS A 1 212 ? -4.711 -26.138 -6.590 1.00 87.19 234 HIS A N 1
ATOM 1515 C CA . HIS A 1 212 ? -4.419 -24.781 -7.126 1.00 83.72 234 HIS A CA 1
ATOM 1516 C C . HIS A 1 212 ? -4.873 -24.739 -8.591 1.00 82.40 234 HIS A C 1
ATOM 1517 O O . HIS A 1 212 ? -5.517 -23.747 -8.993 1.00 77.02 234 HIS A O 1
ATOM 1524 N N . LEU A 1 213 ? -4.575 -25.813 -9.333 1.00 82.21 235 LEU A N 1
ATOM 1525 C CA . LEU A 1 213 ? -4.997 -26.044 -10.743 1.00 79.00 235 LEU A CA 1
ATOM 1526 C C . LEU A 1 213 ? -6.320 -26.830 -10.742 1.00 73.28 235 LEU A C 1
ATOM 1527 O O . LEU A 1 213 ? -6.365 -27.933 -11.306 1.00 70.70 235 LEU A O 1
ATOM 1532 N N . CYS A 1 214 ? -7.349 -26.277 -10.090 1.00 68.82 236 CYS A N 1
ATOM 1533 C CA . CYS A 1 214 ? -8.774 -26.699 -10.201 1.00 67.24 236 CYS A CA 1
ATOM 1534 C C . CYS A 1 214 ? -9.444 -25.904 -11.339 1.00 63.06 236 CYS A C 1
ATOM 1535 O O . CYS A 1 214 ? -10.504 -26.351 -11.852 1.00 57.04 236 CYS A O 1
ATOM 1538 N N . VAL A 1 215 ? -8.817 -24.781 -11.724 1.00 59.00 237 VAL A N 1
ATOM 1539 C CA . VAL A 1 215 ? -9.243 -23.825 -12.796 1.00 54.19 237 VAL A CA 1
ATOM 1540 C C . VAL A 1 215 ? -8.509 -24.163 -14.105 1.00 53.72 237 VAL A C 1
ATOM 1541 O O . VAL A 1 215 ? -8.949 -23.691 -15.169 1.00 48.46 237 VAL A O 1
ATOM 1545 N N . MET A 1 216 ? -7.415 -24.925 -14.023 1.00 57.56 238 MET A N 1
ATOM 1546 C CA . MET A 1 216 ? -6.512 -25.261 -15.159 1.00 60.73 238 MET A CA 1
ATOM 1547 C C . MET A 1 216 ? -7.127 -26.409 -15.981 1.00 59.34 238 MET A C 1
ATOM 1548 O O . MET A 1 216 ? -7.774 -27.286 -15.373 1.00 57.48 238 MET A O 1
ATOM 1553 N N . ASN A 1 217 ? -6.927 -26.398 -17.306 1.00 57.68 239 ASN A N 1
ATOM 1554 C CA . ASN A 1 217 ? -7.554 -27.316 -18.301 1.00 53.83 239 ASN A CA 1
ATOM 1555 C C . ASN A 1 217 ? -8.326 -28.446 -17.607 1.00 58.51 239 ASN A C 1
ATOM 1556 O O . ASN A 1 217 ? -9.440 -28.762 -18.096 1.00 64.31 239 ASN A O 1
ATOM 1561 N N . GLY A 1 219 ? -8.618 -29.938 -14.075 1.00 64.31 241 GLY A N 1
ATOM 1562 C CA . GLY A 1 219 ? -9.339 -29.081 -13.113 1.00 61.77 241 GLY A CA 1
ATOM 1563 C C . GLY A 1 219 ? -10.588 -29.763 -12.580 1.00 61.51 241 GLY A C 1
ATOM 1564 O O . GLY A 1 219 ? -10.743 -29.820 -11.342 1.00 61.78 241 GLY A O 1
ATOM 1565 N N . GLY A 1 220 ? -11.456 -30.235 -13.485 1.00 60.60 242 GLY A N 1
ATOM 1566 C CA . GLY A 1 220 ? -12.595 -31.122 -13.172 1.00 58.99 242 GLY A CA 1
ATOM 1567 C C . GLY A 1 220 ? -13.863 -30.369 -12.789 1.00 58.78 242 GLY A C 1
ATOM 1568 O O . GLY A 1 220 ? -14.904 -31.030 -12.628 1.00 51.26 242 GLY A O 1
ATOM 1569 N N . HIS A 1 221 ? -13.788 -29.043 -12.623 1.00 56.94 243 HIS A N 1
ATOM 1570 C CA . HIS A 1 221 ? -14.952 -28.143 -12.409 1.00 53.51 243 HIS A CA 1
ATOM 1571 C C . HIS A 1 221 ? -15.164 -27.343 -13.694 1.00 54.56 243 HIS A C 1
ATOM 1572 O O . HIS A 1 221 ? -15.804 -26.272 -13.643 1.00 49.34 243 HIS A O 1
ATOM 1579 N N . ASP A 1 222 ? -14.654 -27.894 -14.801 1.00 53.86 244 ASP A N 1
ATOM 1580 C CA . ASP A 1 222 ? -14.644 -27.299 -16.162 1.00 54.57 244 ASP A CA 1
ATOM 1581 C C . ASP A 1 222 ? -16.052 -26.806 -16.504 1.00 48.76 244 ASP A C 1
ATOM 1582 O O . ASP A 1 222 ? -16.183 -25.650 -16.924 1.00 52.31 244 ASP A O 1
ATOM 1587 N N . ALA A 1 223 ? -17.064 -27.651 -16.313 1.00 42.58 245 ALA A N 1
ATOM 1588 C CA . ALA A 1 223 ? -18.486 -27.324 -16.558 1.00 39.60 245 ALA A CA 1
ATOM 1589 C C . ALA A 1 223 ? -18.826 -25.980 -15.901 1.00 33.83 245 ALA A C 1
ATOM 1590 O O . ALA A 1 223 ? -19.202 -25.028 -16.623 1.00 31.94 245 ALA A O 1
ATOM 1592 N N . THR A 1 224 ? -18.691 -25.903 -14.580 1.00 28.04 246 THR A N 1
ATOM 1593 C CA . THR A 1 224 ? -19.173 -24.753 -13.768 1.00 25.23 246 THR A CA 1
ATOM 1594 C C . THR A 1 224 ? -18.294 -23.522 -14.044 1.00 23.17 246 THR A C 1
ATOM 1595 O O . THR A 1 224 ? -18.844 -22.426 -14.323 1.00 20.63 246 THR A O 1
ATOM 1599 N N . LEU A 1 225 ? -16.974 -23.678 -13.973 1.00 21.82 247 LEU A N 1
ATOM 1600 C CA . LEU A 1 225 ? -16.039 -22.544 -14.199 1.00 23.51 247 LEU A CA 1
ATOM 1601 C C . LEU A 1 225 ? -16.196 -22.031 -15.633 1.00 21.67 247 LEU A C 1
ATOM 1602 O O . LEU A 1 225 ? -16.282 -20.807 -15.826 1.00 20.99 247 LEU A O 1
ATOM 1607 N N . GLY A 1 226 ? -16.2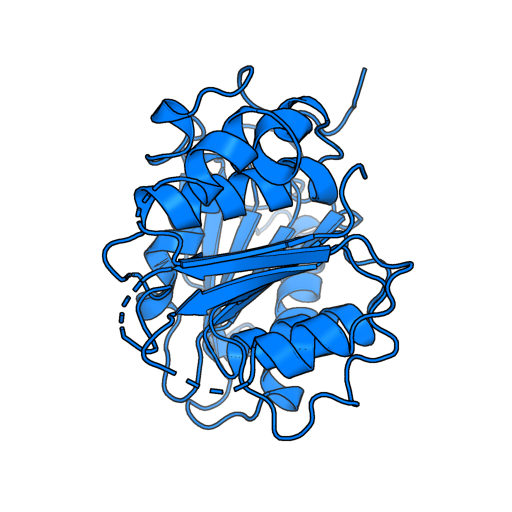68 -22.924 -16.611 1.00 20.90 248 GLY A N 1
ATOM 1608 C CA . GLY A 1 226 ? -16.493 -22.532 -18.014 1.00 19.94 248 GLY A CA 1
ATOM 1609 C C . GLY A 1 226 ? -17.760 -21.705 -18.183 1.00 18.46 248 GLY A C 1
ATOM 1610 O O . GLY A 1 226 ? -17.714 -20.706 -18.899 1.00 17.82 248 GLY A O 1
ATOM 1611 N N . LYS A 1 227 ? -18.854 -22.142 -17.568 1.00 18.03 249 LYS A N 1
ATOM 1612 C CA . LYS A 1 227 ? -20.193 -21.510 -17.650 1.00 19.52 249 LYS A CA 1
ATOM 1613 C C . LYS A 1 227 ? -20.097 -20.090 -17.103 1.00 18.10 249 LYS A C 1
ATOM 1614 O O . LYS A 1 227 ? -20.537 -19.142 -17.782 1.00 19.12 249 LYS A O 1
ATOM 1620 N N . LEU A 1 228 ? -19.547 -19.977 -15.901 1.00 16.93 250 LEU A N 1
ATOM 1621 C CA . LEU A 1 228 ? -19.339 -18.691 -15.201 1.00 17.63 250 LEU A CA 1
ATOM 1622 C C . LEU A 1 228 ? -18.470 -17.769 -16.051 1.00 15.96 250 LEU A C 1
ATOM 1623 O O . LEU A 1 228 ? -18.860 -16.628 -16.225 1.00 16.11 250 LEU A O 1
ATOM 1628 N N . GLY A 1 229 ? -17.351 -18.274 -16.564 1.00 14.85 251 GLY A N 1
ATOM 1629 C CA . GLY A 1 229 ? -16.424 -17.517 -17.425 1.00 15.00 251 GLY A CA 1
ATOM 1630 C C . GLY A 1 229 ? -17.049 -17.075 -18.742 1.00 14.32 251 GLY A C 1
ATOM 1631 O O . GLY A 1 229 ? -16.946 -15.902 -19.076 1.00 14.54 251 GLY A O 1
ATOM 1632 N N . ILE A 1 230 ? -17.659 -17.969 -19.511 1.00 14.66 252 ILE A N 1
ATOM 1633 C CA . ILE A 1 230 ? -18.305 -17.546 -20.792 1.00 14.90 252 ILE A CA 1
ATOM 1634 C C . ILE A 1 230 ? -19.299 -16.427 -20.442 1.00 13.72 252 ILE A C 1
ATOM 1635 O O . ILE A 1 230 ? -19.350 -15.400 -21.159 1.00 14.76 252 ILE A O 1
ATOM 1640 N N . SER A 1 231 ? -20.064 -16.631 -19.371 1.00 13.93 253 SER A N 1
ATOM 1641 C CA . SER A 1 231 ? -21.183 -15.749 -18.941 1.00 12.62 253 SER A CA 1
ATOM 1642 C C . SER A 1 231 ? -20.616 -14.362 -18.640 1.00 12.23 253 SER A C 1
ATOM 1643 O O . SER A 1 231 ? -21.251 -13.359 -18.990 1.00 11.92 253 SER A O 1
ATOM 1646 N N . TRP A 1 232 ? -19.436 -14.318 -18.025 1.00 11.90 254 TRP A N 1
ATOM 1647 C CA . TRP A 1 232 ? -18.814 -13.045 -17.588 1.00 13.24 254 TRP A CA 1
ATOM 1648 C C . TRP A 1 232 ? -18.352 -12.277 -18.824 1.00 12.88 254 TRP A C 1
ATOM 1649 O O . TRP A 1 232 ? -18.645 -11.090 -18.939 1.00 12.52 254 TRP A O 1
ATOM 1660 N N . MET A 1 233 ? -17.660 -12.969 -19.731 1.00 14.68 255 MET A N 1
ATOM 1661 C CA . MET A 1 233 ? -17.207 -12.387 -21.015 1.00 13.76 255 MET A CA 1
ATOM 1662 C C . MET A 1 233 ? -18.429 -11.940 -21.837 1.00 13.53 255 MET A C 1
ATOM 1663 O O . MET A 1 233 ? -18.400 -10.842 -22.361 1.00 14.33 255 MET A O 1
ATOM 1668 N N . LYS A 1 234 ? -19.496 -12.729 -21.910 1.00 13.66 256 LYS A N 1
ATOM 1669 C CA . LYS A 1 234 ? -20.714 -12.323 -22.665 1.00 14.61 256 LYS A CA 1
ATOM 1670 C C . LYS A 1 234 ? -21.256 -11.028 -22.066 1.00 14.50 256 LYS A C 1
ATOM 1671 O O . LYS A 1 234 ? -21.485 -10.040 -22.812 1.00 15.67 256 LYS A O 1
ATOM 1677 N N . ARG A 1 235 ? -21.463 -11.044 -20.752 1.00 15.15 257 ARG A N 1
ATOM 1678 C CA . ARG A 1 235 ? -22.134 -9.946 -20.030 1.00 15.62 257 ARG A CA 1
ATOM 1679 C C . ARG A 1 235 ? -21.338 -8.644 -20.227 1.00 14.87 257 ARG A C 1
ATOM 1680 O O . ARG A 1 235 ? -21.952 -7.587 -20.359 1.00 14.40 257 ARG A O 1
ATOM 1688 N N . PHE A 1 236 ? -20.010 -8.721 -20.252 1.00 14.12 258 PHE A N 1
ATOM 1689 C CA . PHE A 1 236 ? -19.145 -7.524 -20.143 1.00 13.88 258 PHE A CA 1
ATOM 1690 C C . PHE A 1 236 ? -18.444 -7.189 -21.445 1.00 14.49 258 PHE A C 1
ATOM 1691 O O . PHE A 1 236 ? -18.513 -5.994 -21.781 1.00 15.49 258 PHE A O 1
ATOM 1699 N N . VAL A 1 237 ? -17.886 -8.171 -22.157 1.00 13.98 259 VAL A N 1
ATOM 1700 C CA . VAL A 1 237 ? -17.203 -7.935 -23.469 1.00 13.33 259 VAL A CA 1
ATOM 1701 C C . VAL A 1 237 ? -18.280 -7.597 -24.509 1.00 14.11 259 VAL A C 1
ATOM 1702 O O . VAL A 1 237 ? -18.062 -6.673 -25.334 1.00 14.76 259 VAL A O 1
ATOM 1706 N N . ASP A 1 238 ? -19.412 -8.307 -24.482 1.00 13.51 260 ASP A N 1
ATOM 1707 C CA . ASP A 1 238 ? -20.512 -8.145 -25.473 1.00 14.00 260 ASP A CA 1
ATOM 1708 C C . ASP A 1 238 ? -21.650 -7.258 -24.933 1.00 15.08 260 ASP A C 1
ATOM 1709 O O . ASP A 1 238 ? -22.616 -7.067 -25.697 1.00 16.86 260 ASP A O 1
ATOM 1714 N N . ASN A 1 239 ? -21.616 -6.837 -23.657 1.00 16.76 261 ASN A N 1
ATOM 1715 C CA . ASN A 1 239 ? -22.739 -6.130 -22.962 1.00 17.24 261 ASN A CA 1
ATOM 1716 C C . ASN A 1 239 ? -24.022 -6.962 -23.027 1.00 16.88 261 ASN A C 1
ATOM 1717 O O . ASN A 1 239 ? -25.127 -6.385 -23.226 1.00 16.79 261 ASN A O 1
ATOM 1722 N N . ASP A 1 240 ? -23.864 -8.274 -22.943 1.00 15.65 262 ASP A N 1
ATOM 1723 C CA . ASP A 1 240 ? -24.944 -9.243 -23.231 1.00 16.05 262 ASP A CA 1
ATOM 1724 C C . ASP A 1 240 ? -25.712 -9.462 -21.938 1.00 15.13 262 ASP A C 1
ATOM 1725 O O . ASP A 1 240 ? -25.323 -10.341 -21.203 1.00 15.96 262 ASP A O 1
ATOM 1730 N N . THR A 1 241 ? -26.735 -8.651 -21.673 1.00 16.36 263 THR A N 1
ATOM 1731 C CA . THR A 1 241 ? -27.527 -8.686 -20.417 1.00 16.08 263 THR A CA 1
ATOM 1732 C C . THR A 1 241 ? -28.398 -9.953 -20.419 1.00 16.15 263 THR A C 1
ATOM 1733 O O . THR A 1 241 ? -29.041 -10.216 -19.402 1.00 14.82 263 THR A O 1
ATOM 1737 N N . ARG A 1 242 ? -28.424 -10.739 -21.501 1.00 15.85 264 ARG A N 1
ATOM 1738 C CA . ARG A 1 242 ? -29.074 -12.086 -21.455 1.00 15.63 264 ARG A CA 1
ATOM 1739 C C . ARG A 1 242 ? -28.388 -12.969 -20.409 1.00 15.04 264 ARG A C 1
ATOM 1740 O O . ARG A 1 242 ? -29.027 -13.903 -19.938 1.00 15.96 264 ARG A O 1
ATOM 1748 N N . TYR A 1 243 ? -27.119 -12.706 -20.093 1.00 15.15 265 TYR A N 1
ATOM 1749 C CA . TYR A 1 243 ? -26.303 -13.510 -19.151 1.00 15.24 265 TYR A CA 1
ATOM 1750 C C . TYR A 1 243 ? -26.398 -13.007 -17.696 1.00 14.87 265 TYR A C 1
ATOM 1751 O O . TYR A 1 243 ? -25.758 -13.596 -16.813 1.00 14.11 265 TYR A O 1
ATOM 1760 N N . SER A 1 244 ? -27.145 -11.939 -17.431 1.00 16.23 266 SER A N 1
ATOM 1761 C CA . SER A 1 244 ? -27.302 -11.413 -16.046 1.00 17.95 266 SER A CA 1
ATOM 1762 C C . SER A 1 244 ? -27.761 -12.532 -15.110 1.00 18.50 266 SER A C 1
ATOM 1763 O O . SER A 1 244 ? -27.215 -12.677 -14.013 1.00 17.75 266 SER A O 1
ATOM 1766 N N . PRO A 1 245 ? -28.740 -13.393 -15.484 1.00 19.30 267 PRO A N 1
ATOM 1767 C CA . PRO A 1 245 ? -29.141 -14.492 -14.606 1.00 20.94 267 PRO A CA 1
ATOM 1768 C C . PRO A 1 245 ? -28.000 -15.448 -14.233 1.00 20.29 267 PRO A C 1
ATOM 1769 O O . PRO A 1 245 ? -28.072 -16.057 -13.165 1.00 21.55 267 PRO A O 1
ATOM 1773 N N . PHE A 1 246 ? -26.965 -15.509 -15.081 1.00 21.30 268 PHE A N 1
ATOM 1774 C CA . PHE A 1 246 ? -25.821 -16.446 -14.979 1.00 20.01 268 PHE A CA 1
ATOM 1775 C C . PHE A 1 246 ? -24.656 -15.844 -14.179 1.00 19.18 268 PHE A C 1
ATOM 1776 O O . PHE A 1 246 ? -23.851 -16.662 -13.701 1.00 20.29 268 PHE A O 1
ATOM 1784 N N . VAL A 1 247 ? -24.566 -14.510 -14.018 1.00 20.47 269 VAL A N 1
ATOM 1785 C CA . VAL A 1 247 ? -23.499 -13.841 -13.200 1.00 20.02 269 VAL A CA 1
ATOM 1786 C C . VAL A 1 247 ? -24.069 -13.191 -11.927 1.00 20.60 269 VAL A C 1
ATOM 1787 O O . VAL A 1 247 ? -23.279 -13.087 -10.958 1.00 18.16 269 VAL A O 1
ATOM 1791 N N . CYS A 1 248 ? -25.372 -12.874 -11.872 1.00 21.05 270 CYS A N 1
ATOM 1792 C CA . CYS A 1 248 ? -26.020 -12.194 -10.710 1.00 22.26 270 CYS A CA 1
ATOM 1793 C C . CYS A 1 248 ? -27.342 -12.834 -10.287 1.00 23.74 270 CYS A C 1
ATOM 1794 O O . CYS A 1 248 ? -27.575 -12.874 -9.074 1.00 25.46 270 CYS A O 1
ATOM 1797 N N . GLY A 1 249 ? -28.175 -13.309 -11.216 1.00 23.61 271 GLY A N 1
ATOM 1798 C CA . GLY A 1 249 ? -29.539 -13.780 -10.909 1.00 21.42 271 GLY A CA 1
ATOM 1799 C C . GLY A 1 249 ? -29.634 -15.244 -10.497 1.00 21.16 271 GLY A C 1
ATOM 1800 O O . GLY A 1 249 ? -28.653 -15.840 -9.973 1.00 20.98 271 GLY A O 1
ATOM 1801 N N . ALA A 1 250 ? -30.803 -15.822 -10.781 1.00 22.31 272 ALA A N 1
ATOM 1802 C CA . ALA A 1 250 ? -31.292 -17.122 -10.278 1.00 22.72 272 ALA A CA 1
ATOM 1803 C C . ALA A 1 250 ? -30.358 -18.269 -10.686 1.00 22.71 272 ALA A C 1
ATOM 1804 O O . ALA A 1 250 ? -30.230 -19.215 -9.908 1.00 23.26 272 ALA A O 1
ATOM 1806 N N . GLU A 1 251 ? -29.735 -18.215 -11.866 1.00 22.96 273 GLU A N 1
ATOM 1807 C CA . GLU A 1 251 ? -28.867 -19.326 -12.334 1.00 22.08 273 GLU A CA 1
ATOM 1808 C C . GLU A 1 251 ? -27.573 -19.319 -11.522 1.00 20.00 273 GLU A C 1
ATOM 1809 O O . GLU A 1 251 ? -27.179 -20.408 -10.988 1.00 19.77 273 GLU A O 1
ATOM 1815 N N . TYR A 1 252 ? -26.929 -18.149 -11.460 1.00 18.94 274 TYR A N 1
ATOM 1816 C CA . TYR A 1 252 ? -25.721 -17.902 -10.628 1.00 19.74 274 TYR A CA 1
ATOM 1817 C C . TYR A 1 252 ? -26.004 -18.385 -9.204 1.00 19.20 274 TYR A C 1
ATOM 1818 O O . TYR A 1 252 ? -25.157 -19.090 -8.626 1.00 19.78 274 TYR A O 1
ATOM 1827 N N . ASN A 1 253 ? -27.143 -17.982 -8.640 1.00 22.22 275 ASN A N 1
ATOM 1828 C CA . ASN A 1 253 ? -27.524 -18.324 -7.244 1.00 23.17 275 ASN A CA 1
ATOM 1829 C C . ASN A 1 253 ? -27.630 -19.853 -7.150 1.00 24.23 275 ASN A C 1
ATOM 1830 O O . ASN A 1 253 ? -27.101 -20.406 -6.171 1.00 27.16 275 ASN A O 1
ATOM 1835 N N . ARG A 1 254 ? -28.170 -20.532 -8.166 1.00 27.76 276 ARG A N 1
ATOM 1836 C CA . ARG A 1 254 ? -28.212 -22.026 -8.209 1.00 30.16 276 ARG A CA 1
ATOM 1837 C C . ARG A 1 254 ? -26.777 -22.576 -8.173 1.00 29.98 276 ARG A C 1
ATOM 1838 O O . ARG A 1 254 ? -26.476 -23.380 -7.276 1.00 28.53 276 ARG A O 1
ATOM 1846 N N . VAL A 1 255 ? -25.917 -22.132 -9.093 1.00 30.27 277 VAL A N 1
ATOM 1847 C CA . VAL A 1 255 ? -24.481 -22.550 -9.159 1.00 30.48 277 VAL A CA 1
ATOM 1848 C C . VAL A 1 255 ? -23.849 -22.327 -7.779 1.00 30.79 277 VAL A C 1
ATOM 1849 O O . VAL A 1 255 ? -23.255 -23.263 -7.216 1.00 30.37 277 VAL A O 1
ATOM 1853 N N . VAL A 1 256 ? -23.994 -21.117 -7.245 1.00 28.94 278 VAL A N 1
ATOM 1854 C CA . VAL A 1 256 ? -23.282 -20.673 -6.011 1.00 32.54 278 VAL A CA 1
ATOM 1855 C C . VAL A 1 256 ? -23.754 -21.479 -4.788 1.00 31.98 278 VAL A C 1
ATOM 1856 O O . VAL A 1 256 ? -22.921 -21.678 -3.881 1.00 32.75 278 VAL A O 1
ATOM 1860 N N . SER A 1 257 ? -25.004 -21.962 -4.784 1.00 32.43 279 SER A N 1
ATOM 1861 C CA . SER A 1 257 ? -25.676 -22.638 -3.639 1.00 34.54 279 SER A CA 1
ATOM 1862 C C . SER A 1 257 ? -25.273 -24.113 -3.543 1.00 35.94 279 SER A C 1
ATOM 1863 O O . SER A 1 257 ? -25.349 -24.664 -2.426 1.00 32.35 279 SER A O 1
ATOM 1866 N N . SER A 1 258 ? -24.916 -24.726 -4.677 1.00 38.83 280 SER A N 1
ATOM 1867 C CA . SER A 1 258 ? -24.552 -26.161 -4.826 1.00 39.29 280 SER A CA 1
ATOM 1868 C C . SER A 1 258 ? -23.385 -26.519 -3.900 1.00 40.60 280 SER A C 1
ATOM 1869 O O . SER A 1 258 ? -22.465 -25.689 -3.825 1.00 35.44 280 SER A O 1
ATOM 1872 N N . GLU A 1 260 ? -20.339 -27.787 -4.515 1.00 34.43 282 GLU A N 1
ATOM 1873 C CA . GLU A 1 260 ? -19.241 -27.540 -5.502 1.00 36.24 282 GLU A CA 1
ATOM 1874 C C . GLU A 1 260 ? -18.626 -26.146 -5.296 1.00 35.10 282 GLU A C 1
ATOM 1875 O O . GLU A 1 260 ? -17.378 -26.013 -5.402 1.00 33.86 282 GLU A O 1
ATOM 1881 N N . VAL A 1 261 ? -19.470 -25.138 -5.050 1.00 31.81 283 VAL A N 1
ATOM 1882 C CA . VAL A 1 261 ? -19.048 -23.761 -4.668 1.00 31.17 283 VAL A CA 1
ATOM 1883 C C . VAL A 1 261 ? -19.094 -23.678 -3.140 1.00 29.87 283 VAL A C 1
ATOM 1884 O O . VAL A 1 261 ? -20.175 -23.901 -2.544 1.00 28.89 283 VAL A O 1
ATOM 1888 N N . SER A 1 262 ? -17.955 -23.424 -2.509 1.00 28.93 284 SER A N 1
ATOM 1889 C CA . SER A 1 262 ? -17.842 -23.347 -1.029 1.00 28.92 284 SER A CA 1
ATOM 1890 C C . SER A 1 262 ? -18.291 -21.964 -0.567 1.00 29.46 284 SER A C 1
ATOM 1891 O O . SER A 1 262 ? -18.809 -21.861 0.545 1.00 29.26 284 SER A O 1
ATOM 1894 N N . ARG A 1 263 ? -18.033 -20.944 -1.391 1.00 28.80 285 ARG A N 1
ATOM 1895 C CA . ARG A 1 263 ? -18.181 -19.513 -1.040 1.00 27.51 285 ARG A CA 1
ATOM 1896 C C . ARG A 1 263 ? -18.254 -18.683 -2.316 1.00 25.40 285 ARG A C 1
ATOM 1897 O O . ARG A 1 263 ? -17.688 -19.114 -3.342 1.00 22.21 285 ARG A O 1
ATOM 1905 N N . SER A 1 264 ? -18.940 -17.550 -2.245 1.00 21.10 286 SER A N 1
ATOM 1906 C CA . SER A 1 264 ? -18.977 -16.549 -3.321 1.00 22.92 286 SER A CA 1
ATOM 1907 C C . SER A 1 264 ? -19.325 -15.185 -2.737 1.00 21.60 286 SER A C 1
ATOM 1908 O O . SER A 1 264 ? -20.125 -15.110 -1.796 1.00 19.65 286 SER A O 1
ATOM 1911 N N . TYR A 1 265 ? -18.742 -14.141 -3.303 1.00 21.36 287 TYR A N 1
ATOM 1912 C CA . TYR A 1 265 ? -19.063 -12.730 -2.999 1.00 20.40 287 TYR A CA 1
ATOM 1913 C C . TYR A 1 265 ? -19.366 -12.059 -4.317 1.00 19.22 287 TYR A C 1
ATOM 1914 O O . TYR A 1 265 ? -18.889 -12.498 -5.367 1.00 18.29 287 TYR A O 1
ATOM 1923 N N . ASN A 1 266 ? -20.176 -11.019 -4.259 1.00 18.52 288 ASN A N 1
ATOM 1924 C CA . ASN A 1 266 ? -20.304 -10.123 -5.416 1.00 18.28 288 ASN A CA 1
ATOM 1925 C C . ASN A 1 266 ? -20.879 -8.828 -4.886 1.00 18.79 288 ASN A C 1
ATOM 1926 O O . ASN A 1 266 ? -21.305 -8.810 -3.723 1.00 19.69 288 ASN A O 1
ATOM 1931 N N . ASN A 1 267 ? -20.880 -7.814 -5.731 1.00 19.33 289 ASN A N 1
ATOM 1932 C CA . ASN A 1 267 ? -21.667 -6.578 -5.515 1.00 18.41 289 ASN A CA 1
ATOM 1933 C C . ASN A 1 267 ? -22.760 -6.540 -6.579 1.00 17.40 289 ASN A C 1
ATOM 1934 O O . ASN A 1 267 ? -23.047 -5.457 -7.068 1.00 17.67 289 ASN A O 1
ATOM 1939 N N . CYS A 1 268 ? -23.399 -7.671 -6.880 1.00 18.67 290 CYS A N 1
ATOM 1940 C CA . CYS A 1 268 ? -24.609 -7.722 -7.753 1.00 20.59 290 CYS A CA 1
ATOM 1941 C C . CYS A 1 268 ? -25.665 -6.832 -7.115 1.00 22.27 290 CYS A C 1
ATOM 1942 O O . CYS A 1 268 ? -25.579 -6.581 -5.923 1.00 20.49 290 CYS A O 1
ATOM 1945 N N . PRO A 1 269 ? -26.676 -6.325 -7.855 1.00 25.54 291 PRO A N 1
ATOM 1946 C CA . PRO A 1 269 ? -26.728 -6.418 -9.320 1.00 27.50 291 PRO A CA 1
ATOM 1947 C C . PRO A 1 269 ? -25.831 -5.399 -10.045 1.00 30.30 291 PRO A C 1
ATOM 1948 O O . PRO A 1 269 ? -25.373 -4.453 -9.430 1.00 32.95 291 PRO A O 1
ATOM 1952 N N . TYR A 1 270 ? -25.548 -5.652 -11.324 1.00 33.69 292 TYR A N 1
ATOM 1953 C CA . TYR A 1 270 ? -24.626 -4.841 -12.166 1.00 31.19 292 TYR A CA 1
ATOM 1954 C C . TYR A 1 270 ? -25.448 -3.861 -13.014 1.00 35.00 292 TYR A C 1
ATOM 1955 O O . TYR A 1 270 ? -24.938 -2.894 -13.590 1.00 38.13 292 TYR A O 1
#

Foldseek 3Di:
DLPLADADLDDLVCLLDQHQFDKDKDWFPCVNFDLFRTAIKIAGLDDDAAAEEEEEEDQLDHLVQAVLVRRLQRSRTHTYGDTGGPDSHDALCSLLSSSVRVLVVLVVLCCDPPHSCPVRHPSQQYAYEYAARNLSSRLLNQLVPVSHQEYERELYHDPDLLSNLRRQHQYEYEAAPPDNRVSNQVSHPLVHWYKYWYAPHSCCVTNNVCSSLNSSQVSLRCCCGSSVNCSSQCVPPNDVVCVSCVPSTPDMDTSDDD

Nearest PDB structures (foldseek):
  8ibj-assembly1_A  TM=1.004E+00  e=9.331E-56  Caldimonas taiwanensis
  8ibi-assembly2_B  TM=9.919E-01  e=6.983E-48  Caldimonas taiwanensis
  8ian-assembly2_B  TM=9.891E-01  e=1.651E-47  Caldimonas taiwanensis
  7dzv-assembly1_A  TM=9.528E-01  e=1.099E-31  Piscinibacter gummiphilus
  6kuo-assembly1_A  TM=9.417E-01  e=5.171E-31  Piscinibacter sakaiensis

Organism: NCBI:txid307483

Sequence (258 aa):
FNPYQKGPDPTASALERNGPFAIRSTSSVSRTSVSGFGGGRLYYPTASGTYGAIAVSPGFTGTSSTMTFWGERLASHGFVVLVIDTITLYDQPDSRARQLKAALDYLATQNGRSSSPIYRKVDTSRRAVAGHAMGGGGSLLAARDNPSYKAAIPMAPWATSSTAFRTVSVPTMIFGCQDDSAIPIYNAIPNSTRKNYVEIRDHLCVMNGGHDATLGKLGISWMKRFVDNDTRYSPFVCGAEYNRVVSSEVSRSYNNCPY

Solvent-accessible surface area: 10103 Å² total; per-residue (Å²): 227,41,81,70,81,39,30,86,106,27,70,25,62,23,2,59,133,68,17,86,30,72,44,159,71,63,95,9,56,126,136,76,21,116,31,5,4,0,4,82,4,10,12,0,63,48,113,35,69,2,0,1,0,0,0,0,0,5,101,68,11,50,0,54,39,0,31,22,1,0,70,31,1,0,2,7,1,0,0,0,0,0,0,21,3,89,64,72,141,19,80,10,68,22,0,5,143,2,0,84,22,0,1,51,41,0,28,82,37,28,55,138,95,98,11,74,0,94,166,19,6,27,50,76,4,42,0,0,0,0,7,6,21,0,0,0,0,0,0,19,1,0,82,88,30,82,90,11,48,0,0,1,0,1,8,1,96,25,122,46,35,89,31,0,164,83,0,68,0,22,0,0,0,0,2,12,93,130,113,92,10,38,64,3,13,102,24,2,36,109,112,9,103,3,0,5,0,4,0,143,112,66,74,3,2,48,56,48,70,39,39,43,12,2,0,1,0,0,0,0,0,0,3,24,13,0,2,63,0,88,48,7,37,57,15,0,20,26,85,23,2,75,130,6,32,94,70,72,7,26,98,28,92,55,38,35,128,43

B-factor: mean 23.76, std 12.24, range [4.02, 89.71]

Secondary structure (DSSP, 8-state):
--TT--SSSP-HHHHSS--SS-EEEEEEPGGG-SSS--EEEEEE-SSS-EEEEEEE--TT--GGGGHHHHHHHHTTTEEEEEEPPSSTT--HHHHHHHHHHHHHHHHHHTT-TTSTTTT-EEEEEEEEEEETHHHHHHHHHHHH-TT--EEEEES---S-SGGGTT--S-EEEEEES---HHHHHHHS-TTS-EEEEEE--GGGS-----HHHHHHHHHHHHHHHHS--GGGHHHHTSHHHHHHHH--EEEEEE----

InterPro domains:
  IPR029058 Alpha/Beta hydrolase fold [G3DSA:3.40.50.1820] (1-270)
  IPR029058 Alpha/Beta hydrolase fold [SSF53474] (15-250)
  IPR041127 PET hydrolase/cutinase-like [PF12740] (3-269)
  IPR050261 FrsA esterase [PTHR22946] (38-166)